Protein AF-A0A0N7L9X2-F1 (afdb_monomer)

pLDDT: mean 77.13, std 19.31, range [37.28, 98.25]

Structure (mmCIF, N/CA/C/O backbone):
data_AF-A0A0N7L9X2-F1
#
_entry.id   AF-A0A0N7L9X2-F1
#
loop_
_atom_site.group_PDB
_atom_site.id
_atom_site.type_symbol
_atom_site.label_atom_id
_atom_site.label_alt_id
_atom_site.label_comp_id
_atom_site.label_asym_id
_atom_site.label_entity_id
_atom_site.label_seq_id
_atom_site.pdbx_PDB_ins_code
_atom_site.Cartn_x
_atom_site.Cartn_y
_atom_site.Cartn_z
_atom_site.occupancy
_atom_site.B_iso_or_equiv
_atom_site.auth_seq_id
_atom_site.auth_comp_id
_atom_site.auth_asym_id
_atom_site.auth_atom_id
_atom_site.pdbx_PDB_model_num
ATOM 1 N N . MET A 1 1 ? -10.662 -45.979 -14.486 1.00 38.44 1 MET A N 1
ATOM 2 C CA . MET A 1 1 ? -9.401 -46.009 -15.257 1.00 38.44 1 MET A CA 1
ATOM 3 C C . MET A 1 1 ? -8.700 -44.694 -14.949 1.00 38.44 1 MET A C 1
ATOM 5 O O . MET A 1 1 ? -9.212 -43.663 -15.341 1.00 38.44 1 MET A O 1
ATOM 9 N N . GLY A 1 2 ? -7.811 -44.624 -13.964 1.00 38.84 2 GLY A N 1
ATOM 10 C CA . GLY A 1 2 ? -6.423 -45.074 -14.067 1.00 38.84 2 GLY A CA 1
ATOM 11 C C . GLY A 1 2 ? -5.533 -43.825 -14.127 1.00 38.84 2 GLY A C 1
ATOM 12 O O . GLY A 1 2 ? -5.052 -43.477 -15.194 1.00 38.84 2 GLY A O 1
ATOM 13 N N . LEU A 1 3 ? -5.420 -43.103 -13.007 1.00 37.28 3 LEU A N 1
ATOM 14 C CA . LEU A 1 3 ? -4.498 -41.975 -12.834 1.00 37.28 3 LEU A CA 1
ATOM 15 C C . LEU A 1 3 ? -3.436 -42.429 -11.835 1.00 37.28 3 LEU A C 1
ATOM 17 O O . LEU A 1 3 ? -3.653 -42.436 -10.625 1.00 37.28 3 LEU A O 1
ATOM 21 N N . GLU A 1 4 ? -2.328 -42.909 -12.386 1.00 42.16 4 GLU A N 1
ATOM 22 C CA . GLU A 1 4 ? -1.137 -43.305 -11.650 1.00 42.16 4 GLU A CA 1
ATOM 23 C C . GLU A 1 4 ? -0.469 -42.051 -11.075 1.00 42.16 4 GLU A C 1
ATOM 25 O O . GLU A 1 4 ? 0.083 -41.221 -11.794 1.00 42.16 4 GLU A O 1
ATOM 30 N N . ILE A 1 5 ? -0.552 -41.902 -9.754 1.00 41.03 5 ILE A N 1
ATOM 31 C CA . ILE A 1 5 ? 0.205 -40.915 -8.984 1.00 41.03 5 ILE A CA 1
ATOM 32 C C . ILE A 1 5 ? 1.588 -41.527 -8.759 1.00 41.03 5 ILE A C 1
ATOM 34 O O . ILE A 1 5 ? 1.827 -42.252 -7.793 1.00 41.03 5 ILE A O 1
ATOM 38 N N . ALA A 1 6 ? 2.484 -41.291 -9.713 1.00 49.31 6 ALA A N 1
ATOM 39 C CA . ALA A 1 6 ? 3.871 -41.709 -9.632 1.00 49.31 6 ALA A CA 1
ATOM 40 C C . ALA A 1 6 ? 4.704 -40.668 -8.867 1.00 49.31 6 ALA A C 1
ATOM 42 O O . ALA A 1 6 ? 4.888 -39.542 -9.318 1.00 49.31 6 ALA A O 1
ATOM 43 N N . GLY A 1 7 ? 5.241 -41.098 -7.725 1.00 41.41 7 GLY A N 1
ATOM 44 C CA . GLY A 1 7 ? 6.640 -40.861 -7.370 1.00 41.41 7 GLY A CA 1
ATOM 45 C C . GLY A 1 7 ? 7.058 -39.447 -6.969 1.00 41.41 7 GLY A C 1
ATOM 46 O O . GLY A 1 7 ? 7.638 -38.721 -7.763 1.00 41.41 7 GLY A O 1
ATOM 47 N N . MET A 1 8 ? 6.952 -39.139 -5.675 1.00 41.03 8 MET A N 1
ATOM 48 C CA . MET A 1 8 ? 7.883 -38.224 -4.998 1.00 41.03 8 MET A CA 1
ATOM 49 C C . MET A 1 8 ? 8.177 -38.759 -3.594 1.00 41.03 8 MET A C 1
ATOM 51 O O . MET A 1 8 ? 7.714 -38.259 -2.574 1.00 41.03 8 MET A O 1
ATOM 55 N N . GLY A 1 9 ? 8.925 -39.862 -3.575 1.00 45.34 9 GLY A N 1
ATOM 56 C CA . GLY A 1 9 ? 9.578 -40.394 -2.389 1.00 45.34 9 GLY A CA 1
ATOM 57 C C . GLY A 1 9 ? 11.036 -39.949 -2.362 1.00 45.34 9 GLY A C 1
ATOM 58 O O . GLY A 1 9 ? 11.891 -40.658 -2.870 1.00 45.34 9 GLY A O 1
ATOM 59 N N . CYS A 1 10 ? 11.308 -38.806 -1.736 1.00 41.59 10 CYS A N 1
ATOM 60 C CA . CYS A 1 10 ? 12.619 -38.484 -1.169 1.00 41.59 10 CYS A CA 1
ATOM 61 C C . CYS A 1 10 ? 12.382 -38.063 0.278 1.00 41.59 10 CYS A C 1
ATOM 63 O O . CYS A 1 10 ? 12.258 -36.889 0.615 1.00 41.59 10 CYS A O 1
ATOM 65 N N . VAL A 1 11 ? 12.226 -39.075 1.131 1.00 47.16 11 VAL A N 1
ATOM 66 C CA . VAL A 1 11 ? 12.245 -38.915 2.581 1.00 47.16 11 VAL A CA 1
ATOM 67 C C . VAL A 1 11 ? 13.712 -38.947 2.994 1.00 47.16 11 VAL A C 1
ATOM 69 O O . VAL A 1 11 ? 14.219 -39.982 3.425 1.00 47.16 11 VAL A O 1
ATOM 72 N N . ASP A 1 12 ? 14.404 -37.819 2.847 1.00 45.22 12 ASP A N 1
ATOM 73 C CA . ASP A 1 12 ? 15.733 -37.651 3.430 1.00 45.22 12 ASP A CA 1
ATOM 74 C C . ASP A 1 12 ? 15.589 -37.512 4.950 1.00 45.22 12 ASP A C 1
ATOM 76 O O . ASP A 1 12 ? 15.442 -36.432 5.527 1.00 45.22 12 ASP A O 1
ATOM 80 N N . LYS A 1 13 ? 15.608 -38.670 5.617 1.00 53.91 13 LYS A N 1
ATOM 81 C CA . LYS A 1 13 ? 15.825 -38.812 7.057 1.00 53.91 13 LYS A CA 1
ATOM 82 C C . LYS A 1 13 ? 17.269 -38.430 7.385 1.00 53.91 13 LYS A C 1
ATOM 84 O O . LYS A 1 13 ? 18.110 -39.284 7.633 1.00 53.91 13 LYS A O 1
ATOM 89 N N . ALA A 1 14 ? 17.536 -37.133 7.445 1.00 50.91 14 ALA A N 1
ATOM 90 C CA . ALA A 1 14 ? 18.682 -36.585 8.156 1.00 50.91 14 ALA A CA 1
ATOM 91 C C . ALA A 1 14 ? 18.177 -35.508 9.117 1.00 50.91 14 ALA A C 1
ATOM 93 O O . ALA A 1 14 ? 18.348 -34.308 8.915 1.00 50.91 14 ALA A O 1
ATOM 94 N N . SER A 1 15 ? 17.522 -35.959 10.189 1.00 50.66 15 SER A N 1
ATOM 95 C CA . SER A 1 15 ? 17.150 -35.156 11.352 1.00 50.66 15 SER A CA 1
ATOM 96 C C . SER A 1 15 ? 18.396 -34.760 12.154 1.00 50.66 15 SER A C 1
ATOM 98 O O . SER A 1 15 ? 18.543 -35.104 13.325 1.00 50.66 15 SER A O 1
ATOM 100 N N . GLY A 1 16 ? 19.309 -34.026 11.522 1.00 50.50 16 GLY A N 1
ATOM 101 C CA . GLY A 1 16 ? 20.238 -33.166 12.227 1.00 50.50 16 GLY A CA 1
ATOM 102 C C . GLY A 1 16 ? 19.436 -31.978 12.727 1.00 50.50 16 GLY A C 1
ATOM 103 O O . GLY A 1 16 ? 19.272 -30.997 12.004 1.00 50.50 16 GLY A O 1
ATOM 104 N N . ARG A 1 17 ? 18.906 -32.080 13.953 1.00 50.47 17 ARG A N 1
ATOM 105 C CA . ARG A 1 17 ? 18.460 -30.924 14.735 1.00 50.47 17 ARG A CA 1
ATOM 106 C C . ARG A 1 17 ? 19.658 -29.981 14.856 1.00 50.47 17 ARG A C 1
ATOM 108 O O . ARG A 1 17 ? 20.405 -30.049 15.826 1.00 50.47 17 ARG A O 1
ATOM 115 N N . ARG A 1 18 ? 19.864 -29.111 13.863 1.00 53.62 18 ARG A N 1
ATOM 116 C CA . ARG A 1 18 ? 20.612 -27.878 14.070 1.00 53.62 18 ARG A CA 1
ATOM 117 C C . ARG A 1 18 ? 19.794 -27.151 15.116 1.00 53.62 18 ARG A C 1
ATOM 119 O O . ARG A 1 18 ? 18.717 -26.646 14.813 1.00 53.62 18 ARG A O 1
ATOM 126 N N . SER A 1 19 ? 20.256 -27.209 16.362 1.00 54.03 19 SER A N 1
ATOM 127 C CA . SER A 1 19 ? 19.915 -26.218 17.365 1.00 54.03 19 SER A CA 1
ATOM 128 C C . SER A 1 19 ? 20.068 -24.887 16.652 1.00 54.03 19 SER A C 1
ATOM 130 O O . SER A 1 19 ? 21.189 -24.512 16.301 1.00 54.03 19 SER A O 1
ATOM 132 N N . VAL A 1 20 ? 18.943 -24.267 16.302 1.00 59.50 20 VAL A N 1
ATOM 133 C CA . VAL A 1 20 ? 18.925 -22.924 15.748 1.00 59.50 20 VAL A CA 1
ATOM 134 C C . VAL A 1 20 ? 19.512 -22.103 16.874 1.00 59.50 20 VAL A C 1
ATOM 136 O O . VAL A 1 20 ? 18.844 -21.846 17.872 1.00 59.50 20 VAL A O 1
ATOM 139 N N . SER A 1 21 ? 20.820 -21.866 16.794 1.00 59.09 21 SER A N 1
ATOM 140 C CA . SER A 1 21 ? 21.557 -21.021 17.712 1.00 59.09 21 SER A CA 1
ATOM 141 C C . SER A 1 21 ? 20.743 -19.750 17.775 1.00 59.09 21 SER A C 1
ATOM 143 O O . SER A 1 21 ? 20.605 -19.101 16.737 1.00 59.09 21 SER A O 1
ATOM 145 N N . HIS A 1 22 ? 20.107 -19.506 18.926 1.00 55.88 22 HIS A N 1
ATOM 146 C CA . HIS A 1 22 ? 19.274 -18.343 19.178 1.00 55.88 22 HIS A CA 1
ATOM 147 C C . HIS A 1 22 ? 20.033 -17.141 18.637 1.00 55.88 22 HIS A C 1
ATOM 149 O O . HIS A 1 22 ? 21.028 -16.725 19.231 1.00 55.88 22 HIS A O 1
ATOM 155 N N . ALA A 1 23 ? 19.634 -16.673 17.450 1.00 64.50 23 ALA A N 1
ATOM 156 C CA . ALA A 1 23 ? 20.248 -15.523 16.825 1.00 64.50 23 ALA A CA 1
ATOM 157 C C . ALA A 1 23 ? 20.164 -14.426 17.877 1.00 64.50 23 ALA A C 1
ATOM 159 O O . ALA A 1 23 ? 19.068 -14.171 18.384 1.00 64.50 23 ALA A O 1
ATOM 160 N N . SER A 1 24 ? 21.328 -13.915 18.288 1.00 77.25 24 SER A N 1
ATOM 161 C CA . SER A 1 24 ? 21.458 -12.918 19.345 1.00 77.25 24 SER A CA 1
ATOM 162 C C . SER A 1 24 ? 20.385 -11.865 19.126 1.00 77.25 24 SER A C 1
ATOM 164 O O . SER A 1 24 ? 20.461 -11.115 18.153 1.00 77.25 24 SER A O 1
ATOM 166 N N . GLN A 1 25 ? 19.357 -11.865 19.979 1.00 76.06 25 GLN A N 1
ATOM 167 C CA . GLN A 1 25 ? 18.275 -10.897 19.875 1.00 76.06 25 GLN A CA 1
ATOM 168 C C . GLN A 1 25 ? 18.930 -9.512 19.895 1.00 76.06 25 GLN A C 1
ATOM 170 O O . GLN A 1 25 ? 19.768 -9.262 20.771 1.00 76.06 25 GLN A O 1
ATOM 175 N N . PRO A 1 26 ? 18.650 -8.644 18.909 1.00 80.56 26 PRO A N 1
ATOM 176 C CA . PRO A 1 26 ? 19.224 -7.310 18.899 1.00 80.56 26 PRO A CA 1
ATOM 177 C C . PRO A 1 26 ? 18.854 -6.627 20.215 1.00 80.56 26 PRO A C 1
ATOM 179 O O . PRO A 1 26 ? 17.711 -6.711 20.670 1.00 80.56 26 PRO A O 1
ATOM 182 N N . SER A 1 27 ? 19.830 -5.991 20.864 1.00 89.94 27 SER A N 1
ATOM 183 C CA . SER A 1 27 ? 19.560 -5.299 22.121 1.00 89.94 27 SER A CA 1
ATOM 184 C C . SER A 1 27 ? 18.477 -4.240 21.888 1.00 89.94 27 SER A C 1
ATOM 186 O O . SER A 1 27 ? 18.485 -3.548 20.869 1.00 89.94 27 SER A O 1
ATOM 188 N N . LEU A 1 28 ? 17.542 -4.080 22.832 1.00 90.00 28 LEU A N 1
ATOM 189 C CA . LEU A 1 28 ? 16.465 -3.083 22.718 1.00 90.00 28 LEU A CA 1
ATOM 190 C C . LEU A 1 28 ? 17.008 -1.672 22.430 1.00 90.00 28 LEU A C 1
ATOM 192 O O . LEU A 1 28 ? 16.380 -0.890 21.717 1.00 90.00 28 LEU A O 1
ATOM 196 N N . HIS A 1 29 ? 18.200 -1.361 22.949 1.00 91.44 29 HIS A N 1
ATOM 197 C CA . HIS A 1 29 ? 18.905 -0.114 22.673 1.00 91.44 29 HIS A CA 1
ATOM 198 C C . HIS A 1 29 ? 19.313 0.017 21.196 1.00 91.44 29 HIS A C 1
ATOM 200 O O . HIS A 1 29 ? 19.109 1.073 20.599 1.00 91.44 29 HIS A O 1
ATOM 206 N N . ALA A 1 30 ? 19.843 -1.047 20.583 1.00 92.69 30 ALA A N 1
ATOM 207 C CA . ALA A 1 30 ? 20.184 -1.056 19.161 1.00 92.69 30 ALA A CA 1
ATOM 208 C C . ALA A 1 30 ? 18.935 -0.895 18.280 1.00 92.69 30 ALA A C 1
ATOM 210 O O . ALA A 1 30 ? 18.956 -0.112 17.332 1.00 92.69 30 ALA A O 1
ATOM 211 N N . THR A 1 31 ? 17.826 -1.557 18.630 1.00 92.31 31 THR A N 1
ATOM 212 C CA . THR A 1 31 ? 16.550 -1.412 17.910 1.00 92.31 31 THR A CA 1
ATOM 213 C C . THR A 1 31 ? 16.027 0.024 17.982 1.00 92.31 31 THR A C 1
ATOM 215 O O . THR A 1 31 ? 15.691 0.603 16.953 1.00 92.31 31 THR A O 1
ATOM 218 N N . ARG A 1 32 ? 16.039 0.654 19.166 1.00 94.44 32 ARG A N 1
ATOM 219 C CA . ARG A 1 32 ? 15.644 2.067 19.329 1.00 94.44 32 ARG A CA 1
ATOM 220 C C . ARG A 1 32 ? 16.540 3.027 18.547 1.00 94.44 32 ARG A C 1
ATOM 222 O O . ARG A 1 32 ? 16.033 3.932 17.889 1.00 94.44 32 ARG A O 1
ATOM 229 N N . ALA A 1 33 ? 17.856 2.818 18.578 1.00 95.62 33 ALA A N 1
ATOM 230 C CA . ALA A 1 33 ? 18.795 3.620 17.796 1.00 95.62 33 ALA A CA 1
ATOM 231 C C . ALA A 1 33 ? 18.523 3.491 16.287 1.00 95.62 33 ALA A C 1
ATOM 233 O O . ALA A 1 33 ? 18.487 4.498 15.579 1.00 95.62 33 ALA A O 1
ATOM 234 N N . LYS A 1 34 ? 18.244 2.268 15.811 1.00 94.94 34 LYS A N 1
ATOM 235 C CA . LYS A 1 34 ? 17.848 2.004 14.423 1.00 94.94 34 LYS A CA 1
ATOM 236 C C . LYS A 1 34 ? 16.545 2.722 14.054 1.00 94.94 34 LYS A C 1
ATOM 238 O O . LYS A 1 34 ? 16.497 3.367 13.011 1.00 94.94 34 LYS A O 1
ATOM 243 N N . LEU A 1 35 ? 15.514 2.659 14.899 1.00 95.38 35 LEU A N 1
ATOM 244 C CA . LEU A 1 35 ? 14.239 3.352 14.666 1.00 95.38 35 LEU A CA 1
ATOM 245 C C . LEU A 1 35 ? 14.427 4.869 14.542 1.00 95.38 35 LEU A C 1
ATOM 247 O O . LEU A 1 35 ? 13.937 5.476 13.591 1.00 95.38 35 LEU A O 1
ATOM 251 N N . ASN A 1 36 ? 15.190 5.471 15.457 1.00 96.06 36 ASN A N 1
ATOM 252 C CA . ASN A 1 36 ? 15.488 6.903 15.424 1.00 96.06 36 ASN A CA 1
ATOM 253 C C . ASN A 1 36 ? 16.257 7.295 14.157 1.00 96.06 36 ASN A C 1
ATOM 255 O O . ASN A 1 36 ? 15.963 8.323 13.546 1.00 96.06 36 ASN A O 1
ATOM 259 N N . TYR A 1 37 ? 17.206 6.457 13.731 1.00 96.94 37 TYR A N 1
ATOM 260 C CA . TYR A 1 37 ? 17.929 6.654 12.480 1.00 96.94 37 TYR A CA 1
ATOM 261 C C . TYR A 1 37 ? 16.994 6.604 11.263 1.00 96.94 37 TYR A C 1
ATOM 263 O O . TYR A 1 37 ? 17.020 7.524 10.445 1.00 96.94 37 TYR A O 1
ATOM 271 N N . ILE A 1 38 ? 16.132 5.584 11.161 1.00 95.69 38 ILE A N 1
ATOM 272 C CA . ILE A 1 38 ? 15.178 5.445 10.049 1.00 95.69 38 ILE A CA 1
ATOM 273 C C . ILE A 1 38 ? 14.215 6.634 10.013 1.00 95.69 38 ILE A C 1
ATOM 275 O O . ILE A 1 38 ? 13.996 7.196 8.942 1.00 95.69 38 ILE A O 1
ATOM 279 N N . ARG A 1 39 ? 13.700 7.081 11.166 1.00 95.06 39 ARG A N 1
ATOM 280 C CA . ARG A 1 39 ? 12.857 8.284 11.253 1.00 95.06 39 ARG A CA 1
ATOM 281 C C . ARG A 1 39 ? 13.576 9.518 10.734 1.00 95.06 39 ARG A C 1
ATOM 283 O O . ARG A 1 39 ? 13.070 10.177 9.828 1.00 95.06 39 ARG A O 1
ATOM 290 N N . ALA A 1 40 ? 14.777 9.788 11.243 1.00 95.94 40 ALA A N 1
ATOM 291 C CA . ALA A 1 40 ? 15.578 10.927 10.807 1.00 95.94 40 ALA A CA 1
ATOM 292 C C . ALA A 1 40 ? 15.878 10.872 9.299 1.00 95.94 40 ALA A C 1
ATOM 294 O O . ALA A 1 40 ? 15.829 11.898 8.618 1.00 95.94 40 ALA A O 1
ATOM 295 N N . LEU A 1 41 ? 16.152 9.681 8.763 1.00 95.62 41 LEU A N 1
ATOM 296 C CA . LEU A 1 41 ? 16.391 9.475 7.338 1.00 95.62 41 LEU A CA 1
ATOM 297 C C . LEU A 1 41 ? 15.119 9.701 6.507 1.00 95.62 41 LEU A C 1
ATOM 299 O O . LEU A 1 41 ? 15.184 10.350 5.463 1.00 95.62 41 LEU A O 1
ATOM 303 N N . SER A 1 42 ? 13.969 9.227 6.990 1.00 93.38 42 SER A N 1
ATOM 304 C CA . SER A 1 42 ? 12.669 9.362 6.326 1.00 93.38 42 SER A CA 1
ATOM 305 C C . SER A 1 42 ? 12.217 10.821 6.210 1.00 93.38 42 SER A C 1
ATOM 307 O O . SER A 1 42 ? 11.672 11.214 5.179 1.00 93.38 42 SER A O 1
ATOM 309 N N . SER A 1 43 ? 12.530 11.645 7.216 1.00 91.12 43 SER A N 1
ATOM 310 C CA . SER A 1 43 ? 12.259 13.086 7.202 1.00 91.12 43 SER A CA 1
ATOM 311 C C . SER A 1 43 ? 13.167 13.837 6.231 1.00 91.12 43 SER A C 1
ATOM 313 O O . SER A 1 43 ? 12.735 14.796 5.600 1.00 91.12 43 SER A O 1
ATOM 315 N N . LYS A 1 44 ? 14.425 13.401 6.083 1.00 95.44 44 LYS A N 1
ATOM 316 C CA . LYS A 1 44 ? 15.403 14.038 5.184 1.00 95.44 44 LYS A CA 1
ATOM 317 C C . LYS A 1 44 ? 15.229 13.630 3.720 1.00 95.44 44 LYS A C 1
ATOM 319 O O . LYS A 1 44 ? 15.567 14.403 2.831 1.00 95.44 44 LYS A O 1
ATOM 324 N N . ARG A 1 45 ? 14.746 12.413 3.452 1.00 93.88 45 ARG A N 1
ATOM 325 C CA . ARG A 1 45 ? 14.663 11.835 2.101 1.00 93.88 45 ARG A CA 1
ATOM 326 C C . ARG A 1 45 ? 13.226 11.467 1.747 1.00 93.88 45 ARG A C 1
ATOM 328 O O . ARG A 1 45 ? 12.857 10.295 1.775 1.00 93.88 45 ARG A O 1
ATOM 335 N N . ALA A 1 46 ? 12.442 12.467 1.341 1.00 91.25 46 ALA A N 1
ATOM 336 C CA . ALA A 1 46 ? 11.032 12.290 0.987 1.00 91.25 46 ALA A CA 1
ATOM 337 C C . ALA A 1 46 ? 10.802 11.175 -0.054 1.00 91.25 46 ALA A C 1
ATOM 339 O O . ALA A 1 46 ? 9.872 10.389 0.095 1.00 91.25 46 ALA A O 1
ATOM 340 N N . PHE A 1 47 ? 11.685 11.039 -1.051 1.00 89.88 47 PHE A N 1
ATOM 341 C CA . PHE A 1 47 ? 11.565 10.021 -2.102 1.00 89.88 47 PHE A CA 1
ATOM 342 C C . PHE A 1 47 ? 11.639 8.574 -1.577 1.00 89.88 47 PHE A C 1
ATOM 344 O O . PHE A 1 47 ? 10.935 7.701 -2.070 1.00 89.88 47 PHE A O 1
ATOM 351 N N . HIS A 1 48 ? 12.436 8.314 -0.535 1.00 91.56 48 HIS A N 1
ATOM 352 C CA . HIS A 1 48 ? 12.587 6.970 0.045 1.00 91.56 48 HIS A CA 1
ATOM 353 C C . HIS A 1 48 ? 11.665 6.717 1.240 1.00 91.56 48 HIS A C 1
ATOM 355 O O . HIS A 1 48 ? 11.698 5.635 1.828 1.00 91.56 48 HIS A O 1
ATOM 361 N N . ARG A 1 49 ? 10.841 7.700 1.618 1.00 94.56 49 ARG A N 1
ATOM 362 C CA . ARG A 1 49 ? 10.020 7.642 2.829 1.00 94.56 49 ARG A CA 1
ATOM 363 C C . ARG A 1 49 ? 9.070 6.442 2.839 1.00 94.56 49 ARG A C 1
ATOM 365 O O . ARG A 1 49 ? 8.925 5.822 3.884 1.00 94.56 49 ARG A O 1
ATOM 372 N N . ALA A 1 50 ? 8.500 6.067 1.690 1.00 92.62 50 ALA A N 1
ATOM 373 C CA . ALA A 1 50 ? 7.650 4.880 1.552 1.00 92.62 50 ALA A CA 1
ATOM 374 C C . ALA A 1 50 ? 8.377 3.597 1.984 1.00 92.62 50 ALA A C 1
ATOM 376 O O . ALA A 1 50 ? 7.925 2.874 2.869 1.00 92.62 50 ALA A O 1
ATOM 377 N N . ASN A 1 51 ? 9.545 3.355 1.385 1.00 93.06 51 ASN A N 1
ATOM 378 C CA . ASN A 1 51 ? 10.342 2.152 1.617 1.00 93.06 51 ASN A CA 1
ATOM 379 C C . ASN A 1 51 ? 10.845 2.088 3.058 1.00 93.06 51 ASN A C 1
ATOM 381 O O . ASN A 1 51 ? 10.780 1.035 3.689 1.00 93.06 51 ASN A O 1
ATOM 385 N N . LEU A 1 52 ? 11.271 3.235 3.595 1.00 95.56 52 LEU A N 1
ATOM 386 C CA . LEU A 1 52 ? 11.704 3.354 4.984 1.00 95.56 52 LEU A CA 1
ATOM 387 C C . LEU A 1 52 ? 10.560 3.089 5.964 1.00 95.56 52 LEU A C 1
ATOM 389 O O . LEU A 1 52 ? 10.780 2.421 6.969 1.00 95.56 52 LEU A O 1
ATOM 393 N N . LEU A 1 53 ? 9.339 3.551 5.676 1.00 95.44 53 LEU A N 1
ATOM 394 C CA . LEU A 1 53 ? 8.175 3.253 6.511 1.00 95.44 53 LEU A CA 1
ATOM 395 C C . LEU A 1 53 ? 7.820 1.767 6.510 1.00 95.44 53 LEU A C 1
ATOM 397 O O . LEU A 1 53 ? 7.484 1.229 7.562 1.00 95.44 53 LEU A O 1
ATOM 401 N N . VAL A 1 54 ? 7.932 1.089 5.367 1.00 95.31 54 VAL A N 1
ATOM 402 C CA . VAL A 1 54 ? 7.679 -0.357 5.305 1.00 95.31 54 VAL A CA 1
ATOM 403 C C . VAL A 1 54 ? 8.696 -1.147 6.137 1.00 95.31 54 VAL A C 1
ATOM 405 O O . VAL A 1 54 ? 8.348 -2.188 6.687 1.00 95.31 54 VAL A O 1
ATOM 408 N N . GLU A 1 55 ? 9.918 -0.640 6.312 1.00 95.19 55 GLU A N 1
ATOM 409 C CA . GLU A 1 55 ? 10.873 -1.213 7.268 1.00 95.19 55 GLU A CA 1
ATOM 410 C C . GLU A 1 55 ? 10.597 -0.768 8.718 1.00 95.19 55 GLU A C 1
ATOM 412 O O . GLU A 1 55 ? 10.727 -1.562 9.649 1.00 95.19 55 GLU A O 1
ATOM 417 N N . LEU A 1 56 ? 10.197 0.487 8.939 1.00 96.00 56 LEU A N 1
ATOM 418 C CA . LEU A 1 56 ? 9.957 1.059 10.268 1.00 96.00 56 LEU A CA 1
ATOM 419 C C . LEU A 1 56 ? 8.786 0.380 10.991 1.00 96.00 56 LEU A C 1
ATOM 421 O O . LEU A 1 56 ? 8.897 0.029 12.165 1.00 96.00 56 LEU A O 1
ATOM 425 N N . VAL A 1 57 ? 7.668 0.187 10.291 1.00 96.50 57 VAL A N 1
ATOM 426 C CA . VAL A 1 57 ? 6.392 -0.247 10.876 1.00 96.50 57 VAL A CA 1
ATOM 427 C C . VAL A 1 57 ? 6.489 -1.614 11.568 1.00 96.50 57 VAL A C 1
ATOM 429 O O . VAL A 1 57 ? 6.106 -1.694 12.736 1.00 96.50 57 VAL A O 1
ATOM 432 N N . PRO A 1 58 ? 7.056 -2.675 10.956 1.00 95.19 58 PRO A N 1
ATOM 433 C CA . PRO A 1 58 ? 7.249 -3.954 11.642 1.00 95.19 58 PRO A CA 1
ATOM 434 C C . PRO A 1 58 ? 8.087 -3.845 12.920 1.00 95.19 58 PRO A C 1
ATOM 436 O O . PRO A 1 58 ? 7.802 -4.535 13.896 1.00 95.19 58 PRO A O 1
ATOM 439 N N . ASN A 1 59 ? 9.094 -2.963 12.942 1.00 94.88 59 ASN A N 1
ATOM 440 C CA . ASN A 1 59 ? 9.929 -2.757 14.127 1.00 94.88 59 ASN A CA 1
ATOM 441 C C . ASN A 1 59 ? 9.151 -2.060 15.258 1.00 94.88 59 ASN A C 1
ATOM 443 O O . ASN A 1 59 ? 9.307 -2.433 16.419 1.00 94.88 59 ASN A O 1
ATOM 447 N N . LEU A 1 60 ? 8.273 -1.105 14.931 1.00 95.12 60 LEU A N 1
ATOM 448 C CA . LEU A 1 60 ? 7.376 -0.482 15.913 1.00 95.12 60 LEU A CA 1
ATOM 449 C C . LEU A 1 60 ? 6.353 -1.482 16.464 1.00 95.12 60 LEU A C 1
ATOM 451 O O . LEU A 1 60 ? 6.143 -1.536 17.675 1.00 95.12 60 LEU A O 1
ATOM 455 N N . ILE A 1 61 ? 5.778 -2.328 15.603 1.00 94.62 61 ILE A N 1
ATOM 456 C CA . ILE A 1 61 ? 4.860 -3.404 16.014 1.00 94.62 61 ILE A CA 1
ATOM 457 C C . ILE A 1 61 ? 5.568 -4.387 16.953 1.00 94.62 61 ILE A C 1
ATOM 459 O O . ILE A 1 61 ? 5.027 -4.727 18.003 1.00 94.62 61 ILE A O 1
ATOM 463 N N . ALA A 1 62 ? 6.795 -4.803 16.624 1.00 91.62 62 ALA A N 1
ATOM 464 C CA . ALA A 1 62 ? 7.589 -5.705 17.460 1.00 91.62 62 ALA A CA 1
ATOM 465 C C . ALA A 1 62 ? 7.912 -5.113 18.845 1.00 91.62 62 ALA A C 1
ATOM 467 O O . ALA A 1 62 ? 8.086 -5.856 19.809 1.00 91.62 62 ALA A O 1
ATOM 468 N N . MET A 1 63 ? 7.959 -3.783 18.961 1.00 92.00 63 MET A N 1
ATOM 469 C CA . MET A 1 63 ? 8.127 -3.070 20.230 1.00 92.00 63 MET A CA 1
ATOM 470 C C . MET A 1 63 ? 6.810 -2.793 20.975 1.00 92.00 63 MET A C 1
ATOM 472 O O . MET A 1 63 ? 6.835 -2.155 22.027 1.00 92.00 63 MET A O 1
ATOM 476 N N . GLY A 1 64 ? 5.664 -3.238 20.452 1.00 91.94 64 GLY A N 1
ATOM 477 C CA . GLY A 1 64 ? 4.344 -2.954 21.022 1.00 91.94 64 GLY A CA 1
ATOM 478 C C . GLY A 1 64 ? 3.861 -1.517 20.793 1.00 91.94 64 GLY A C 1
ATOM 479 O O . GLY A 1 64 ? 2.875 -1.093 21.390 1.00 91.94 64 GLY A O 1
ATOM 480 N N . GLN A 1 65 ? 4.526 -0.754 19.922 1.00 95.88 65 GLN A N 1
ATOM 481 C CA . GLN A 1 65 ? 4.202 0.640 19.610 1.00 95.88 65 GLN A CA 1
ATOM 482 C C . GLN A 1 65 ? 3.244 0.743 18.409 1.00 95.88 65 GLN A C 1
ATOM 484 O O . GLN A 1 65 ? 3.456 1.530 17.487 1.00 95.88 65 GLN A O 1
ATOM 489 N N . SER A 1 66 ? 2.171 -0.055 18.398 1.00 96.56 66 SER A N 1
ATOM 490 C CA . SER A 1 66 ? 1.226 -0.125 17.268 1.00 96.56 66 SER A CA 1
ATOM 491 C C . SER A 1 66 ? 0.502 1.201 16.993 1.00 96.56 66 SER A C 1
ATOM 493 O O . SER A 1 66 ? 0.240 1.523 15.837 1.00 96.56 66 SER A O 1
ATOM 495 N N . ARG A 1 67 ? 0.208 1.999 18.032 1.00 96.81 67 ARG A N 1
ATOM 496 C CA . ARG A 1 67 ? -0.435 3.318 17.874 1.00 96.81 67 ARG A CA 1
ATOM 497 C C . ARG A 1 67 ? 0.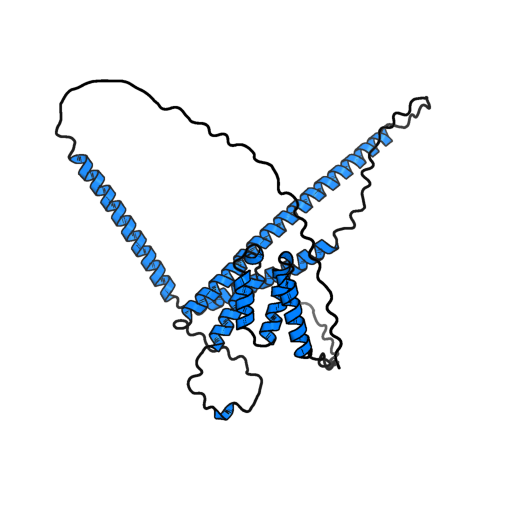477 4.309 17.151 1.00 96.81 67 ARG A C 1
ATOM 499 O O . ARG A 1 67 ? 0.058 4.923 16.178 1.00 96.81 67 ARG A O 1
ATOM 506 N N . GLU A 1 68 ? 1.738 4.381 17.568 1.00 97.06 68 GLU A N 1
ATOM 507 C CA . GLU A 1 68 ? 2.754 5.234 16.941 1.00 97.06 68 GLU A CA 1
ATOM 508 C C . GLU A 1 68 ? 3.018 4.808 15.487 1.00 97.06 68 GLU A C 1
ATOM 510 O O . GLU A 1 68 ? 3.135 5.647 14.599 1.00 97.06 68 GLU A O 1
ATOM 515 N N . ALA A 1 69 ? 3.030 3.498 15.211 1.00 97.38 69 ALA A N 1
ATOM 516 C CA . ALA A 1 69 ? 3.133 2.984 13.845 1.00 97.38 69 ALA A CA 1
ATOM 517 C C . ALA A 1 69 ? 1.965 3.443 12.955 1.00 97.38 69 ALA A C 1
ATOM 519 O O . ALA A 1 69 ? 2.179 3.815 11.799 1.00 97.38 69 ALA A O 1
ATOM 520 N N . LEU A 1 70 ? 0.736 3.430 13.486 1.00 97.69 70 LEU A N 1
ATOM 521 C CA . LEU A 1 70 ? -0.444 3.880 12.751 1.00 97.69 70 LEU A CA 1
ATOM 522 C C . LEU A 1 70 ? -0.391 5.389 12.478 1.00 97.69 70 LEU A C 1
ATOM 524 O O . LEU A 1 70 ? -0.700 5.808 11.364 1.00 97.69 70 LEU A O 1
ATOM 528 N N . GLU A 1 71 ? 0.039 6.191 13.454 1.00 97.00 71 GLU A N 1
ATOM 529 C CA . GLU A 1 71 ? 0.206 7.643 13.304 1.00 97.00 71 GLU A CA 1
ATOM 530 C C . GLU A 1 71 ? 1.199 7.974 12.180 1.00 97.00 71 GLU A C 1
ATOM 532 O O . GLU A 1 71 ? 0.852 8.710 11.252 1.00 97.00 71 GLU A O 1
ATOM 537 N N . GLU A 1 72 ? 2.378 7.346 12.187 1.00 95.88 72 GLU A N 1
ATOM 538 C CA . GLU A 1 72 ? 3.410 7.515 11.153 1.00 95.88 72 GLU A CA 1
ATOM 539 C C . GLU A 1 72 ? 2.888 7.174 9.747 1.00 95.88 72 GLU A C 1
ATOM 541 O O . GLU A 1 72 ? 3.122 7.921 8.792 1.00 95.88 72 GLU A O 1
ATOM 546 N N . ILE A 1 73 ? 2.128 6.079 9.605 1.00 96.88 73 ILE A N 1
ATOM 547 C CA . ILE A 1 73 ? 1.512 5.715 8.322 1.00 96.88 73 ILE A CA 1
ATOM 548 C C . ILE A 1 73 ? 0.441 6.733 7.922 1.00 96.88 73 ILE A C 1
ATOM 550 O O . ILE A 1 73 ? 0.405 7.159 6.767 1.00 96.88 73 ILE A O 1
ATOM 554 N N . SER A 1 74 ? -0.429 7.133 8.851 1.00 96.25 74 SER A N 1
ATOM 555 C CA . SER A 1 74 ? -1.583 7.999 8.576 1.00 96.25 74 SER A CA 1
ATOM 556 C C . SER A 1 74 ? -1.179 9.376 8.037 1.00 96.25 74 SER A C 1
ATOM 558 O O . SER A 1 74 ? -1.824 9.903 7.126 1.00 96.25 74 SER A O 1
ATOM 560 N N . ILE A 1 75 ? -0.056 9.911 8.531 1.00 94.12 75 ILE A N 1
ATOM 561 C CA . ILE A 1 75 ? 0.528 11.175 8.074 1.00 94.12 75 ILE A CA 1
ATOM 562 C C . ILE A 1 75 ? 0.968 11.066 6.611 1.00 94.12 75 ILE A C 1
ATOM 564 O O . ILE A 1 75 ? 0.833 12.017 5.843 1.00 94.12 75 ILE A O 1
ATOM 568 N N . VAL A 1 76 ? 1.501 9.912 6.209 1.00 93.94 76 VAL A N 1
ATOM 569 C CA . VAL A 1 76 ? 2.139 9.750 4.899 1.00 93.94 76 VAL A CA 1
ATOM 570 C C . VAL A 1 76 ? 1.166 9.266 3.835 1.00 93.94 76 VAL A C 1
ATOM 572 O O . VAL A 1 76 ? 1.185 9.781 2.718 1.00 93.94 76 VAL A O 1
ATOM 575 N N . ILE A 1 77 ? 0.272 8.340 4.175 1.00 95.12 77 ILE A N 1
ATOM 576 C CA . ILE A 1 77 ? -0.590 7.628 3.220 1.00 95.12 77 ILE A CA 1
ATOM 577 C C . ILE A 1 77 ? -1.569 8.534 2.458 1.00 95.12 77 ILE A C 1
ATOM 579 O O . ILE A 1 77 ? -2.037 8.185 1.374 1.00 95.12 77 ILE A O 1
ATOM 583 N N . THR A 1 78 ? -1.879 9.711 3.006 1.00 92.88 78 THR A N 1
ATOM 584 C CA . THR A 1 78 ? -2.764 10.704 2.380 1.00 92.88 78 THR A CA 1
ATOM 585 C C . THR A 1 78 ? -2.052 11.572 1.339 1.00 92.88 78 THR A C 1
ATOM 587 O O . THR A 1 78 ? -2.708 12.161 0.478 1.00 92.88 78 THR A O 1
ATOM 590 N N . SER A 1 79 ? -0.718 11.621 1.368 1.00 91.19 79 SER A N 1
ATOM 591 C CA . SER A 1 79 ? 0.095 12.440 0.468 1.00 91.19 79 SER A CA 1
ATOM 592 C C . SER A 1 79 ? 0.537 11.674 -0.788 1.00 91.19 79 SER A C 1
ATOM 594 O O . SER A 1 79 ? 0.728 10.456 -0.778 1.00 91.19 79 SER A O 1
ATOM 596 N N . TRP A 1 80 ? 0.677 12.380 -1.913 1.00 84.50 80 TRP A N 1
ATOM 597 C CA . TRP A 1 80 ? 1.248 11.817 -3.142 1.00 84.50 80 TRP A CA 1
ATOM 598 C C . TRP A 1 80 ? 2.785 11.804 -3.034 1.00 84.50 80 TRP A C 1
ATOM 600 O O . TRP A 1 80 ? 3.335 12.793 -2.544 1.00 84.50 80 TRP A O 1
ATOM 610 N N . PRO A 1 81 ? 3.499 10.742 -3.464 1.00 88.50 81 PRO A N 1
ATOM 611 C CA . PRO A 1 81 ? 3.045 9.545 -4.198 1.00 88.50 81 PRO A CA 1
ATOM 612 C C . PRO A 1 81 ? 2.588 8.362 -3.319 1.00 88.50 81 PRO A C 1
ATOM 614 O O . PRO A 1 81 ? 2.125 7.344 -3.835 1.00 88.50 81 PRO A O 1
ATOM 617 N N . PHE A 1 82 ? 2.671 8.489 -1.996 1.00 90.31 82 PHE A N 1
ATOM 618 C CA . PHE A 1 82 ? 2.493 7.389 -1.037 1.00 90.31 82 PHE A CA 1
ATOM 619 C C . PHE A 1 82 ? 1.093 6.774 -1.013 1.00 90.31 82 PHE A C 1
ATOM 621 O O . PHE A 1 82 ? 0.932 5.617 -0.635 1.00 90.31 82 PHE A O 1
ATOM 628 N N . ARG A 1 83 ? 0.074 7.504 -1.478 1.00 93.69 83 ARG A N 1
ATOM 629 C CA . ARG A 1 83 ? -1.281 6.962 -1.664 1.00 93.69 83 ARG A CA 1
ATOM 630 C C . ARG A 1 83 ? -1.313 5.714 -2.561 1.00 93.69 83 ARG A C 1
ATOM 632 O O . ARG A 1 83 ? -2.255 4.931 -2.454 1.00 93.69 83 ARG A O 1
ATOM 639 N N . SER A 1 84 ? -0.319 5.543 -3.435 1.00 93.94 84 SER A N 1
ATOM 640 C CA . SER A 1 84 ? -0.204 4.413 -4.365 1.00 93.94 84 SER A CA 1
ATOM 641 C C . SER A 1 84 ? 0.587 3.214 -3.827 1.00 93.94 84 SER A C 1
ATOM 643 O O . SER A 1 84 ? 0.772 2.253 -4.565 1.00 93.94 84 SER A O 1
ATOM 645 N N . GLU A 1 85 ? 1.004 3.236 -2.557 1.00 96.00 85 GLU A N 1
ATOM 646 C CA . GLU A 1 85 ? 1.792 2.165 -1.935 1.00 96.00 85 GLU A CA 1
ATOM 647 C C . GLU A 1 85 ? 0.893 1.130 -1.231 1.00 96.00 85 GLU A C 1
ATOM 649 O O . GLU A 1 85 ? 0.367 1.408 -0.144 1.00 96.00 85 GLU A O 1
ATOM 654 N N . PRO A 1 86 ? 0.700 -0.080 -1.793 1.00 97.12 86 PRO A N 1
ATOM 655 C CA . PRO A 1 86 ? -0.257 -1.055 -1.267 1.00 97.12 86 PRO A CA 1
ATOM 656 C C . PRO A 1 86 ? 0.135 -1.571 0.121 1.00 97.12 86 PRO A C 1
ATOM 658 O O . PRO A 1 86 ? -0.723 -1.727 0.989 1.00 97.12 86 PRO A O 1
ATOM 661 N N . MET A 1 87 ? 1.432 -1.756 0.378 1.00 97.12 87 MET A N 1
ATOM 662 C CA . MET A 1 87 ? 1.936 -2.207 1.679 1.00 97.12 87 MET A CA 1
ATOM 663 C C . MET A 1 87 ? 1.569 -1.269 2.834 1.00 97.12 87 MET A C 1
ATOM 665 O O . MET A 1 87 ? 1.227 -1.741 3.918 1.00 97.12 87 MET A O 1
ATOM 669 N N . LEU A 1 88 ? 1.606 0.051 2.621 1.00 96.94 88 LEU A N 1
ATOM 670 C CA . LEU A 1 88 ? 1.241 1.016 3.664 1.00 96.94 88 LEU A CA 1
ATOM 671 C C . LEU A 1 88 ? -0.254 0.947 3.987 1.00 96.94 88 LEU A C 1
ATOM 673 O O . LEU A 1 88 ? -0.632 0.980 5.157 1.00 96.94 88 LEU A O 1
ATOM 677 N N . HIS A 1 89 ? -1.100 0.785 2.966 1.00 97.94 89 HIS A N 1
ATOM 678 C CA . HIS A 1 89 ? -2.539 0.571 3.149 1.00 97.94 89 HIS A CA 1
ATOM 679 C C . HIS A 1 89 ? -2.836 -0.734 3.881 1.00 97.94 89 HIS A C 1
ATOM 681 O O . HIS A 1 89 ? -3.673 -0.748 4.782 1.00 97.94 89 HIS A O 1
ATOM 687 N N . LEU A 1 90 ? -2.125 -1.816 3.549 1.00 98.06 90 LEU A N 1
ATOM 688 C CA . LEU A 1 90 ? -2.254 -3.077 4.271 1.00 98.06 90 LEU A CA 1
ATOM 689 C C . LEU A 1 90 ? -1.911 -2.897 5.756 1.00 98.06 90 LEU A C 1
ATOM 691 O O . LEU A 1 90 ? -2.718 -3.269 6.606 1.00 98.06 90 LEU A O 1
ATOM 695 N N . TYR A 1 91 ? -0.758 -2.302 6.079 1.00 97.75 91 TYR A N 1
ATOM 696 C CA . TYR A 1 91 ? -0.371 -2.089 7.475 1.00 97.75 91 TYR A CA 1
ATOM 697 C C . TYR A 1 91 ? -1.339 -1.183 8.229 1.00 97.75 91 TYR A C 1
ATOM 699 O O . TYR A 1 91 ? -1.673 -1.503 9.365 1.00 97.75 91 TYR A O 1
ATOM 707 N N . ALA A 1 92 ? -1.832 -0.104 7.612 1.00 97.94 92 ALA A N 1
ATOM 708 C CA . ALA A 1 92 ? -2.840 0.754 8.230 1.00 97.94 92 ALA A CA 1
ATOM 709 C C . ALA A 1 92 ? -4.093 -0.049 8.612 1.00 97.94 92 ALA A C 1
ATOM 711 O O . ALA A 1 92 ? -4.517 -0.012 9.766 1.00 97.94 92 ALA A O 1
ATOM 712 N N . GLY A 1 93 ? -4.640 -0.834 7.675 1.00 97.38 93 GLY A N 1
ATOM 713 C CA . GLY A 1 93 ? -5.813 -1.673 7.926 1.00 97.38 93 GLY A CA 1
ATOM 714 C C . GLY A 1 93 ? -5.585 -2.700 9.039 1.00 97.38 93 GLY A C 1
ATOM 715 O O . GLY A 1 93 ? -6.421 -2.836 9.929 1.00 97.38 93 GLY A O 1
ATOM 716 N N . LEU A 1 94 ? -4.432 -3.378 9.039 1.00 96.50 94 LEU A N 1
ATOM 717 C CA . LEU A 1 94 ? -4.079 -4.356 10.075 1.00 96.50 94 LEU A CA 1
ATOM 718 C C . LEU A 1 94 ? -3.896 -3.718 11.456 1.00 96.50 94 LEU A C 1
ATOM 720 O O . LEU A 1 94 ? -4.378 -4.264 12.444 1.00 96.50 94 LEU A O 1
ATOM 724 N N . LEU A 1 95 ? -3.229 -2.565 11.530 1.00 96.31 95 LEU A N 1
ATOM 725 C CA . LEU A 1 95 ? -3.016 -1.836 12.780 1.00 96.31 95 LEU A CA 1
ATOM 726 C C . LEU A 1 95 ? -4.329 -1.326 13.371 1.00 96.31 95 LEU A C 1
ATOM 728 O O . LEU A 1 95 ? -4.510 -1.401 14.581 1.00 96.31 95 LEU A O 1
ATOM 732 N N . ILE A 1 96 ? -5.256 -0.857 12.532 1.00 96.31 96 ILE A N 1
ATOM 733 C CA . ILE A 1 96 ? -6.597 -0.455 12.971 1.00 96.31 96 ILE A CA 1
ATOM 734 C C . ILE A 1 96 ? -7.325 -1.643 13.609 1.00 96.31 96 ILE A C 1
ATOM 736 O O . ILE A 1 96 ? -7.830 -1.513 14.722 1.00 96.31 96 ILE A O 1
ATOM 740 N N . LEU A 1 97 ? -7.327 -2.812 12.953 1.00 94.19 97 LEU A N 1
ATOM 741 C CA . LEU A 1 97 ? -7.920 -4.033 13.516 1.00 94.19 97 LEU A CA 1
ATOM 742 C C . LEU A 1 97 ? -7.241 -4.452 14.826 1.00 94.19 97 LEU A C 1
ATOM 744 O O . LEU A 1 97 ? -7.923 -4.789 15.791 1.00 94.19 97 LEU A O 1
ATOM 748 N N . GLN A 1 98 ? -5.907 -4.410 14.874 1.00 93.56 98 GLN A N 1
ATOM 749 C CA . GLN A 1 98 ? -5.137 -4.775 16.060 1.00 93.56 98 GLN A CA 1
ATOM 750 C C . GLN A 1 98 ? -5.441 -3.848 17.242 1.00 93.56 98 GLN A C 1
ATOM 752 O O . GLN A 1 98 ? -5.665 -4.330 18.347 1.00 93.56 98 GLN A O 1
ATOM 757 N N . LEU A 1 99 ? -5.446 -2.530 17.031 1.00 93.00 99 LEU A N 1
ATOM 758 C CA . LEU A 1 99 ? -5.731 -1.557 18.086 1.00 93.00 99 LEU A CA 1
ATOM 759 C C . LEU A 1 99 ? -7.177 -1.673 18.572 1.00 93.00 99 LEU A C 1
ATOM 761 O O . LEU A 1 99 ? -7.400 -1.658 19.778 1.00 93.00 99 LEU A O 1
ATOM 765 N N . GLY A 1 100 ? -8.128 -1.897 17.661 1.00 91.81 100 GLY A N 1
ATOM 766 C CA . GLY A 1 100 ? -9.520 -2.175 18.017 1.00 91.81 100 GLY A CA 1
ATOM 767 C C . GLY A 1 100 ? -9.675 -3.392 18.917 1.00 91.81 100 GLY A C 1
ATOM 768 O O . GLY A 1 100 ? -10.403 -3.340 19.899 1.00 91.81 100 GLY A O 1
ATOM 769 N N . ALA A 1 101 ? -8.936 -4.464 18.627 1.00 88.94 101 ALA A N 1
ATOM 770 C CA . ALA A 1 101 ? -8.936 -5.673 19.444 1.00 88.94 101 ALA A CA 1
ATOM 771 C C . ALA A 1 101 ? -8.315 -5.466 20.842 1.00 88.94 101 ALA A C 1
ATOM 773 O O . ALA A 1 101 ? -8.686 -6.171 21.778 1.00 88.94 101 ALA A O 1
ATOM 774 N N . LEU A 1 102 ? -7.381 -4.518 20.994 1.00 85.56 102 LEU A N 1
ATOM 775 C CA . LEU A 1 102 ? -6.720 -4.208 22.269 1.00 85.56 102 LEU A CA 1
ATOM 776 C C . LEU A 1 102 ? -7.520 -3.246 23.157 1.00 85.56 102 LEU A C 1
ATOM 778 O O . LEU A 1 102 ? -7.329 -3.248 24.369 1.00 85.56 102 LEU A O 1
ATOM 782 N N . GLU A 1 103 ? -8.382 -2.411 22.576 1.00 82.56 103 GLU A N 1
ATOM 783 C CA . GLU A 1 103 ? -9.188 -1.427 23.312 1.00 82.56 103 GLU A CA 1
ATOM 784 C C . GLU A 1 103 ? -10.434 -2.027 23.977 1.00 82.56 103 GLU A C 1
ATOM 786 O O . GLU A 1 103 ? -11.131 -1.314 24.701 1.00 82.56 103 GLU A O 1
ATOM 791 N N . LEU A 1 104 ? -10.716 -3.323 23.784 1.00 73.44 104 LEU A N 1
ATOM 792 C CA . LEU A 1 104 ? -11.811 -3.974 24.494 1.00 73.44 104 LEU A CA 1
ATOM 793 C C . LEU A 1 104 ? -11.583 -3.876 26.009 1.00 73.44 104 LEU A C 1
ATOM 795 O O . LEU A 1 104 ? -10.583 -4.407 26.504 1.00 73.44 104 LEU A O 1
ATOM 799 N N . PRO A 1 105 ? -12.519 -3.268 26.765 1.00 67.06 105 PRO A N 1
ATOM 800 C CA . PRO A 1 105 ? -12.508 -3.368 28.210 1.00 67.06 105 PRO A CA 1
ATOM 801 C C . PRO A 1 105 ? -12.592 -4.852 28.559 1.00 67.06 105 PRO A C 1
ATOM 803 O O . PRO A 1 105 ? -13.598 -5.508 28.286 1.00 67.06 105 PRO A O 1
ATOM 806 N N . THR A 1 106 ? -11.518 -5.409 29.113 1.00 63.22 106 THR A N 1
ATOM 807 C CA . THR A 1 106 ? -11.576 -6.681 29.830 1.00 63.22 106 THR A CA 1
ATOM 808 C C . THR A 1 106 ? -12.462 -6.453 31.043 1.00 63.22 106 THR A C 1
ATOM 810 O O . THR A 1 106 ? -11.968 -6.055 32.097 1.00 63.22 106 THR A O 1
ATOM 813 N N . GLU A 1 107 ? -13.771 -6.608 30.856 1.00 61.53 107 GLU A N 1
ATOM 814 C CA . GLU A 1 107 ? -14.759 -6.647 31.928 1.00 61.53 107 GLU A CA 1
ATOM 815 C C . GLU A 1 107 ? -14.262 -7.661 32.975 1.00 61.53 107 GLU A C 1
ATOM 817 O O . GLU A 1 107 ? -14.153 -8.857 32.708 1.00 61.53 107 GLU A O 1
ATOM 822 N N . ASP A 1 108 ? -13.844 -7.132 34.124 1.00 60.34 108 ASP A N 1
ATOM 823 C CA . ASP A 1 108 ? -13.661 -7.798 35.413 1.00 60.34 108 ASP A CA 1
ATOM 824 C C . ASP A 1 108 ? -12.946 -9.160 35.442 1.00 60.34 108 ASP A C 1
ATOM 826 O O . ASP A 1 108 ? -13.325 -10.049 36.207 1.00 60.34 108 ASP A O 1
ATOM 830 N N . VAL A 1 109 ? -11.851 -9.337 34.694 1.00 61.47 109 VAL A N 1
ATOM 831 C CA . VAL A 1 109 ? -10.937 -10.453 34.994 1.00 61.47 109 VAL A CA 1
ATOM 832 C C . VAL A 1 109 ? -10.249 -10.152 36.338 1.00 61.47 109 VAL A C 1
ATOM 834 O O . VAL A 1 109 ? -9.569 -9.124 36.449 1.00 61.47 109 VAL A O 1
ATOM 837 N N . PRO A 1 110 ? -10.412 -10.996 37.381 1.00 68.81 110 PRO A N 1
ATOM 838 C CA . PRO A 1 110 ? -9.821 -10.759 38.693 1.00 68.81 110 PRO A CA 1
ATOM 839 C C . PRO A 1 110 ? -8.306 -10.565 38.575 1.00 68.81 110 PRO A C 1
ATOM 841 O O . PRO A 1 110 ? -7.597 -11.415 38.040 1.00 68.81 110 PRO A O 1
ATOM 844 N N . LYS A 1 111 ? -7.801 -9.441 39.098 1.00 65.06 111 LYS A N 1
ATOM 845 C CA . LYS A 1 111 ? -6.390 -9.008 39.023 1.00 65.06 111 LYS A CA 1
ATOM 846 C C . LYS A 1 111 ? -5.357 -10.011 39.563 1.00 65.06 111 LYS A C 1
ATOM 848 O O . LYS A 1 111 ? -4.162 -9.771 39.405 1.00 65.06 111 LYS A O 1
ATOM 853 N N . GLU A 1 112 ? -5.773 -11.095 40.210 1.00 69.00 112 GLU A N 1
ATOM 854 C CA . GLU A 1 112 ? -4.870 -11.977 40.952 1.00 69.00 112 GLU A CA 1
ATOM 855 C C . GLU A 1 112 ? -4.045 -12.938 40.076 1.00 69.00 112 GLU A C 1
ATOM 857 O O . GLU A 1 112 ? -2.989 -13.390 40.513 1.00 69.00 112 GLU A O 1
ATOM 862 N N . GLU A 1 113 ? -4.420 -13.180 38.814 1.00 60.06 113 GLU A N 1
ATOM 863 C CA . GLU A 1 113 ? -3.675 -14.107 37.935 1.00 60.06 113 GLU A CA 1
ATOM 864 C C . GLU A 1 113 ? -2.636 -13.433 37.012 1.00 60.06 113 GLU A C 1
ATOM 866 O O . GLU A 1 113 ? -1.891 -14.112 36.306 1.00 60.06 113 GLU A O 1
ATOM 871 N N . ALA A 1 114 ? -2.495 -12.103 37.054 1.00 58.56 114 ALA A N 1
ATOM 872 C CA . ALA A 1 114 ? -1.620 -11.351 36.144 1.00 58.56 114 ALA A CA 1
ATOM 873 C C . ALA A 1 114 ? -0.098 -11.528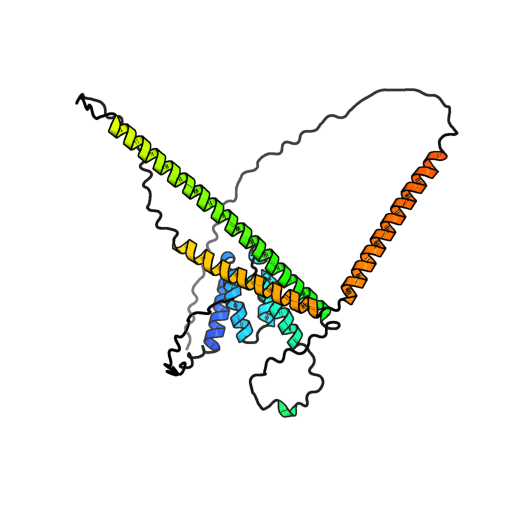 36.386 1.00 58.56 114 ALA A C 1
ATOM 875 O O . ALA A 1 114 ? 0.708 -10.955 35.652 1.00 58.56 114 ALA A O 1
ATOM 876 N N . SER A 1 115 ? 0.325 -12.294 37.402 1.00 58.84 115 SER A N 1
ATOM 877 C CA . SER A 1 115 ? 1.749 -12.442 37.761 1.00 58.84 115 SER A CA 1
ATOM 878 C C . SER A 1 115 ? 2.486 -13.582 37.042 1.00 58.84 115 SER A C 1
ATOM 880 O O . SER A 1 115 ? 3.717 -13.585 37.019 1.00 58.84 115 SER A O 1
ATOM 882 N N . ASN A 1 116 ? 1.781 -14.507 36.380 1.00 59.22 116 ASN A N 1
ATOM 883 C CA . ASN A 1 116 ? 2.416 -15.557 35.579 1.00 59.22 116 ASN A CA 1
ATOM 884 C C . ASN A 1 116 ? 2.605 -15.086 34.131 1.00 59.22 116 ASN A C 1
ATOM 886 O O . ASN A 1 116 ? 1.803 -15.380 33.247 1.00 59.22 116 ASN A O 1
ATOM 890 N N . MET A 1 117 ? 3.692 -14.341 33.899 1.00 44.28 117 MET A N 1
ATOM 891 C CA . MET A 1 117 ? 4.097 -13.794 32.598 1.00 44.28 117 MET A CA 1
ATOM 892 C C . MET A 1 117 ? 4.484 -14.886 31.589 1.00 44.28 117 MET A C 1
ATOM 894 O O . MET A 1 117 ? 5.649 -15.073 31.237 1.00 44.28 117 MET A O 1
ATOM 898 N N . ARG A 1 118 ? 3.490 -15.601 31.068 1.00 58.94 118 ARG A N 1
ATOM 899 C CA . ARG A 1 118 ? 3.578 -16.167 29.726 1.00 58.94 118 ARG A CA 1
ATOM 900 C C . ARG A 1 118 ? 3.272 -15.032 28.754 1.00 58.94 118 ARG A C 1
ATOM 902 O O . ARG A 1 118 ? 2.364 -14.246 29.014 1.00 58.94 118 ARG A O 1
ATOM 909 N N . ALA A 1 119 ? 4.039 -14.925 27.665 1.00 55.31 119 ALA A N 1
ATOM 910 C CA . ALA A 1 119 ? 3.698 -14.007 26.581 1.00 55.31 119 ALA A CA 1
ATOM 911 C C . ALA A 1 119 ? 2.211 -14.216 26.248 1.00 55.31 119 ALA A C 1
ATOM 913 O O . ALA A 1 119 ? 1.835 -15.376 26.038 1.00 55.31 119 ALA A O 1
ATOM 914 N N . PRO A 1 120 ? 1.376 -13.163 26.302 1.00 56.06 120 PRO A N 1
ATOM 915 C CA . PRO A 1 120 ? -0.057 -13.312 26.128 1.00 56.06 120 PRO A CA 1
ATOM 916 C C . PRO A 1 120 ? -0.275 -14.014 24.794 1.00 56.06 120 PRO A C 1
ATOM 918 O O . PRO A 1 120 ? 0.191 -13.537 23.756 1.00 56.06 120 PRO A O 1
ATOM 921 N N . GLU A 1 121 ? -0.911 -15.188 24.822 1.00 60.31 121 GLU A N 1
ATOM 922 C CA . GLU A 1 121 ? -1.454 -15.741 23.589 1.00 60.31 121 GLU A CA 1
ATOM 923 C C . GLU A 1 121 ? -2.313 -14.636 22.988 1.00 60.31 121 GLU A C 1
ATOM 925 O O . GLU A 1 121 ? -3.109 -14.016 23.696 1.00 60.31 121 GLU A O 1
ATOM 930 N N . VAL A 1 122 ? -2.073 -14.323 21.713 1.00 59.38 122 VAL A N 1
ATOM 931 C CA . VAL A 1 122 ? -2.810 -13.288 20.990 1.00 59.38 122 VAL A CA 1
ATOM 932 C C . VAL A 1 122 ? -4.225 -13.820 20.780 1.00 59.38 122 VAL A C 1
ATOM 934 O O . VAL A 1 122 ? -4.583 -14.318 19.716 1.00 59.38 122 VAL A O 1
ATOM 937 N N . HIS A 1 123 ? -5.015 -13.795 21.847 1.00 63.28 123 HIS A N 1
ATOM 938 C CA . HIS A 1 123 ? -6.433 -14.042 21.812 1.00 63.28 123 HIS A CA 1
ATOM 939 C C . HIS A 1 123 ? -7.039 -12.786 21.213 1.00 63.28 123 HIS A C 1
ATOM 941 O O . HIS A 1 123 ? -7.185 -11.775 21.891 1.00 63.28 123 HIS A O 1
ATOM 947 N N . ILE A 1 124 ? -7.290 -12.821 19.907 1.00 59.81 124 ILE A N 1
ATOM 948 C CA . ILE A 1 124 ? -8.061 -11.777 19.247 1.00 59.81 124 ILE A CA 1
ATOM 949 C C . ILE A 1 124 ? -9.497 -11.998 19.727 1.00 59.81 124 ILE A C 1
ATOM 951 O O . ILE A 1 124 ? -10.091 -13.011 19.338 1.00 59.81 124 ILE A O 1
ATOM 955 N N . PRO A 1 125 ? -10.039 -11.140 20.612 1.00 67.44 125 PRO A N 1
ATOM 956 C CA . PRO A 1 125 ? -11.417 -11.287 21.036 1.00 67.44 125 PRO A CA 1
ATOM 957 C C . PRO A 1 125 ? -12.321 -11.245 19.798 1.00 67.44 125 PRO A C 1
ATOM 959 O O . PRO A 1 125 ? -11.995 -10.563 18.819 1.00 67.44 125 PRO A O 1
ATOM 962 N N . PRO A 1 126 ? -13.441 -11.983 19.797 1.00 77.50 126 PRO A N 1
ATOM 963 C CA . PRO A 1 126 ? -14.385 -11.907 18.696 1.00 77.50 126 PRO A CA 1
ATOM 964 C C . PRO A 1 126 ? -14.826 -10.449 18.525 1.00 77.50 126 PRO A C 1
ATOM 966 O O . PRO A 1 126 ? -15.285 -9.822 19.479 1.00 77.50 126 PRO A O 1
ATOM 969 N N . PHE A 1 127 ? -14.653 -9.907 17.318 1.00 80.94 127 PHE A N 1
ATOM 970 C CA . PHE A 1 127 ? -15.138 -8.570 16.986 1.00 80.94 127 PHE A CA 1
ATOM 971 C C . PHE A 1 127 ? -16.656 -8.543 17.134 1.00 80.94 127 PHE A C 1
ATOM 973 O O . PHE A 1 127 ? -17.347 -9.393 16.562 1.00 80.94 127 PHE A O 1
ATOM 980 N N . ASP A 1 128 ? -17.164 -7.566 17.881 1.00 85.94 128 ASP A N 1
ATOM 981 C CA . ASP A 1 128 ? -18.597 -7.319 17.945 1.00 85.94 128 ASP A CA 1
ATOM 982 C C . ASP A 1 128 ? -18.944 -6.386 16.781 1.00 85.94 128 ASP A C 1
ATOM 984 O O . ASP A 1 128 ? -18.552 -5.216 16.792 1.00 85.94 128 ASP A O 1
ATOM 988 N N . PRO A 1 129 ? -19.648 -6.868 15.745 1.00 81.00 129 PRO A N 1
ATOM 989 C CA . PRO A 1 129 ? -19.894 -6.067 14.560 1.00 81.00 129 PRO A CA 1
ATOM 990 C C . PRO A 1 129 ? -20.747 -4.825 14.820 1.00 81.00 129 PRO A C 1
ATOM 992 O O . PRO A 1 129 ? -20.712 -3.918 13.991 1.00 81.00 129 PRO A O 1
ATOM 995 N N . GLU A 1 130 ? -21.533 -4.777 15.900 1.00 83.69 130 GLU A N 1
ATOM 996 C CA . GLU A 1 130 ? -22.341 -3.597 16.224 1.00 83.69 130 GLU A CA 1
ATOM 997 C C . GLU A 1 130 ? -21.495 -2.518 16.901 1.00 83.69 130 GLU A C 1
ATOM 999 O O . GLU A 1 130 ? -21.573 -1.350 16.519 1.00 83.69 130 GLU A O 1
ATOM 1004 N N . ARG A 1 131 ? -20.633 -2.912 17.845 1.00 83.88 131 ARG A N 1
ATOM 1005 C CA . ARG A 1 131 ? -19.718 -1.995 18.534 1.00 83.88 131 ARG A CA 1
ATOM 1006 C C . ARG A 1 131 ? -18.582 -1.523 17.626 1.00 83.88 131 ARG A C 1
ATOM 1008 O O . ARG A 1 131 ? -18.237 -0.345 17.624 1.00 83.88 131 ARG A O 1
ATOM 1015 N N . ASP A 1 132 ? -18.034 -2.432 16.825 1.00 91.12 132 ASP A N 1
ATOM 1016 C CA . ASP A 1 132 ? -16.791 -2.219 16.079 1.00 91.12 132 ASP A CA 1
ATOM 1017 C C . ASP A 1 132 ? -17.054 -1.835 14.604 1.00 91.12 132 ASP A C 1
ATOM 1019 O O . ASP A 1 132 ? -16.138 -1.814 13.779 1.00 91.12 132 ASP A O 1
ATOM 1023 N N . ALA A 1 133 ? -18.304 -1.502 14.249 1.00 90.25 133 ALA A N 1
ATOM 1024 C CA . ALA A 1 133 ? -18.730 -1.203 12.877 1.00 90.25 133 ALA A CA 1
ATOM 1025 C C . ALA A 1 133 ? -17.891 -0.101 12.208 1.00 90.25 133 ALA A C 1
ATOM 1027 O O . ALA A 1 133 ? -17.492 -0.229 11.045 1.00 90.25 133 ALA A O 1
ATOM 1028 N N . ASP A 1 134 ? -17.612 0.980 12.938 1.00 91.94 134 ASP A N 1
ATOM 1029 C CA . ASP A 1 134 ? -16.823 2.099 12.425 1.00 91.94 134 ASP A CA 1
ATOM 1030 C C . ASP A 1 134 ? -15.373 1.698 12.177 1.00 91.94 134 ASP A C 1
ATOM 1032 O O . ASP A 1 134 ? -14.816 2.004 11.122 1.00 91.94 134 ASP A O 1
ATOM 1036 N N . LEU A 1 135 ? -14.790 0.940 13.100 1.00 94.06 135 LEU A N 1
ATOM 1037 C CA . LEU A 1 135 ? -13.424 0.456 12.993 1.00 94.06 135 LEU A CA 1
ATOM 1038 C C . LEU A 1 135 ? -13.264 -0.496 11.801 1.00 94.06 135 LEU A C 1
ATOM 1040 O O . LEU A 1 135 ? -12.358 -0.323 10.982 1.00 94.06 135 LEU A O 1
ATOM 1044 N N . LEU A 1 136 ? -14.197 -1.440 11.640 1.00 93.56 136 LEU A N 1
ATOM 1045 C CA . LEU A 1 136 ? -14.241 -2.355 10.497 1.00 93.56 136 LEU A CA 1
ATOM 1046 C C . LEU A 1 136 ? -14.408 -1.605 9.170 1.00 93.56 136 LEU A C 1
ATOM 1048 O O . LEU A 1 136 ? -13.810 -1.993 8.162 1.00 93.56 136 LEU A O 1
ATOM 1052 N N . ARG A 1 137 ? -15.183 -0.514 9.150 1.00 93.38 137 ARG A N 1
ATOM 1053 C CA . ARG A 1 137 ? -15.355 0.342 7.968 1.00 93.38 137 ARG A CA 1
ATOM 1054 C C . ARG A 1 137 ? -14.064 1.078 7.605 1.00 93.38 137 ARG A C 1
ATOM 1056 O O . ARG A 1 137 ? -13.701 1.092 6.429 1.00 93.38 137 ARG A O 1
ATOM 1063 N N . VAL A 1 138 ? -13.355 1.651 8.580 1.00 95.75 138 VAL A N 1
ATOM 1064 C CA . VAL A 1 138 ? -12.072 2.339 8.336 1.00 95.75 138 VAL A CA 1
ATOM 1065 C C . VAL A 1 138 ? -10.998 1.343 7.885 1.00 95.75 138 VAL A C 1
ATOM 1067 O O . VAL A 1 138 ? -10.303 1.599 6.901 1.00 95.75 138 VAL A O 1
ATOM 1070 N N . ALA A 1 139 ? -10.906 0.171 8.520 1.00 96.44 139 ALA A N 1
ATOM 1071 C CA . ALA A 1 139 ? -10.000 -0.891 8.083 1.00 96.44 139 ALA A CA 1
ATOM 1072 C C . ALA A 1 139 ? -10.318 -1.352 6.648 1.00 96.44 139 ALA A C 1
ATOM 1074 O O . ALA A 1 139 ? -9.419 -1.452 5.813 1.00 96.44 139 ALA A O 1
ATOM 1075 N N . SER A 1 140 ? -11.605 -1.547 6.328 1.00 96.12 140 SER A N 1
ATOM 1076 C CA . SER A 1 140 ? -12.054 -1.901 4.973 1.00 96.12 140 SER A CA 1
ATOM 1077 C C . SER A 1 140 ? -11.634 -0.863 3.936 1.00 96.12 140 SER A C 1
ATOM 1079 O O . SER A 1 140 ? -11.126 -1.236 2.882 1.00 96.12 140 SER A O 1
ATOM 1081 N N . HIS A 1 141 ? -11.778 0.429 4.245 1.00 96.38 141 HIS A N 1
ATOM 1082 C CA . HIS A 1 141 ? -11.343 1.509 3.359 1.00 96.38 141 HIS A CA 1
ATOM 1083 C C . HIS A 1 141 ? -9.844 1.413 3.028 1.00 96.38 141 HIS A C 1
ATOM 1085 O O . HIS A 1 141 ? -9.453 1.578 1.872 1.00 96.38 141 HIS A O 1
ATOM 1091 N N . HIS A 1 142 ? -8.997 1.088 4.008 1.00 97.88 142 HIS A N 1
ATOM 1092 C CA . HIS A 1 142 ? -7.572 0.875 3.758 1.00 97.88 142 HIS A CA 1
ATOM 1093 C C . HIS A 1 142 ? -7.299 -0.378 2.924 1.00 97.88 142 HIS A C 1
ATOM 1095 O O . HIS A 1 142 ? -6.513 -0.316 1.984 1.00 97.88 142 HIS A O 1
ATOM 1101 N N . PHE A 1 143 ? -7.974 -1.499 3.173 1.00 98.25 143 PHE A N 1
ATOM 1102 C CA . PHE A 1 143 ? -7.793 -2.688 2.335 1.00 98.25 143 PHE A CA 1
ATOM 1103 C C . PHE A 1 143 ? -8.257 -2.472 0.886 1.00 98.25 143 PHE A C 1
ATOM 1105 O O . PHE A 1 143 ? -7.601 -2.935 -0.047 1.00 98.25 143 PHE A O 1
ATOM 1112 N N . GLU A 1 144 ? -9.338 -1.723 0.668 1.00 97.25 144 GLU A N 1
ATOM 1113 C CA . GLU A 1 144 ? -9.757 -1.300 -0.673 1.00 97.25 144 GLU A CA 1
ATOM 1114 C C . GLU A 1 144 ? -8.710 -0.375 -1.311 1.00 97.25 144 GLU A C 1
ATOM 1116 O O . GLU A 1 144 ? -8.360 -0.544 -2.482 1.00 97.25 144 GLU A O 1
ATOM 1121 N N . GLY A 1 145 ? -8.145 0.546 -0.525 1.00 96.75 145 GLY A N 1
ATOM 1122 C CA . GLY A 1 145 ? -6.995 1.366 -0.905 1.00 96.75 145 GLY A CA 1
ATOM 1123 C C . GLY A 1 145 ? -5.795 0.532 -1.358 1.00 96.75 145 GLY A C 1
ATOM 1124 O O . GLY A 1 145 ? -5.241 0.808 -2.419 1.00 96.75 145 GLY A O 1
ATOM 1125 N N . CYS A 1 146 ? -5.454 -0.533 -0.625 1.00 97.81 146 CYS A N 1
ATOM 1126 C CA . CYS A 1 146 ? -4.385 -1.473 -0.970 1.00 97.81 146 CYS A CA 1
ATOM 1127 C C . CYS A 1 146 ? -4.628 -2.138 -2.334 1.00 97.81 146 CYS A C 1
ATOM 1129 O O . CYS A 1 146 ? -3.748 -2.140 -3.194 1.00 97.81 146 CYS A O 1
ATOM 1131 N N . ILE A 1 147 ? -5.844 -2.638 -2.579 1.00 98.06 147 ILE A N 1
ATOM 1132 C CA . ILE A 1 147 ? -6.196 -3.284 -3.854 1.00 98.06 147 ILE A CA 1
ATOM 1133 C C . ILE A 1 147 ? -6.099 -2.294 -5.022 1.00 98.06 147 ILE A C 1
ATOM 1135 O O . ILE A 1 147 ? -5.551 -2.629 -6.074 1.00 98.06 147 ILE A O 1
ATOM 1139 N N . ASN A 1 148 ? -6.603 -1.072 -4.841 1.00 96.75 148 ASN A N 1
ATOM 1140 C CA . ASN A 1 148 ? -6.567 -0.031 -5.869 1.00 96.75 148 ASN A CA 1
ATOM 1141 C C . ASN A 1 148 ? -5.132 0.448 -6.158 1.00 96.75 148 ASN A C 1
ATOM 1143 O O . ASN A 1 148 ? -4.760 0.650 -7.318 1.00 96.75 148 ASN A O 1
ATOM 1147 N N . ALA A 1 149 ? -4.316 0.593 -5.113 1.00 95.94 149 ALA A N 1
ATOM 1148 C CA . ALA A 1 149 ? -2.898 0.922 -5.209 1.00 95.94 149 ALA A CA 1
ATOM 1149 C C . ALA A 1 149 ? -2.132 -0.149 -6.001 1.00 95.94 149 ALA A C 1
ATOM 1151 O O . ALA A 1 149 ? -1.474 0.173 -6.990 1.00 95.94 149 ALA A O 1
ATOM 1152 N N . GLY A 1 150 ? -2.315 -1.427 -5.657 1.00 96.38 150 GLY A N 1
ATOM 1153 C CA . GLY A 1 150 ? -1.679 -2.537 -6.367 1.00 96.38 150 GLY A CA 1
ATOM 1154 C C . GLY A 1 150 ? -2.123 -2.665 -7.828 1.00 96.38 150 GLY A C 1
ATOM 1155 O O . GLY A 1 150 ? -1.299 -2.920 -8.706 1.00 96.38 150 GLY A O 1
ATOM 1156 N N . ALA A 1 151 ? -3.401 -2.410 -8.135 1.00 96.38 151 ALA A N 1
ATOM 1157 C CA . ALA A 1 151 ? -3.870 -2.344 -9.522 1.00 96.38 151 ALA A CA 1
ATOM 1158 C C . ALA A 1 151 ? -3.158 -1.227 -10.306 1.00 96.38 151 ALA A C 1
ATOM 1160 O O . ALA A 1 151 ? -2.704 -1.447 -11.430 1.00 96.38 151 ALA A O 1
ATOM 1161 N N . THR A 1 152 ? -2.995 -0.053 -9.691 1.00 94.56 152 THR A N 1
ATOM 1162 C CA . THR A 1 152 ? -2.287 1.086 -10.292 1.00 94.56 152 THR A CA 1
ATOM 1163 C C . THR A 1 152 ? -0.818 0.746 -10.553 1.00 94.56 152 THR A C 1
ATOM 1165 O O . THR A 1 152 ? -0.343 0.904 -11.678 1.00 94.56 152 THR A O 1
ATOM 1168 N N . GLN A 1 153 ? -0.107 0.193 -9.568 1.00 93.06 153 GLN A N 1
ATOM 1169 C CA . GLN A 1 153 ? 1.283 -0.239 -9.742 1.00 93.06 153 GLN A CA 1
ATOM 1170 C C . GLN A 1 153 ? 1.425 -1.308 -10.835 1.00 93.06 153 GLN A C 1
ATOM 1172 O O . GLN A 1 153 ? 2.305 -1.203 -11.688 1.00 93.06 153 GLN A O 1
ATOM 1177 N N . SER A 1 154 ? 0.512 -2.283 -10.894 1.00 93.56 154 SER A N 1
ATOM 1178 C CA . SER A 1 154 ? 0.501 -3.296 -11.956 1.00 93.56 154 SER A CA 1
ATOM 1179 C C . SER A 1 154 ? 0.360 -2.670 -13.349 1.00 93.56 154 SER A C 1
ATOM 1181 O O . SER A 1 154 ? 1.078 -3.050 -14.278 1.00 93.56 154 SER A O 1
ATOM 1183 N N . THR A 1 155 ? -0.510 -1.663 -13.511 1.00 94.50 155 THR A N 1
ATOM 1184 C CA . THR A 1 155 ? -0.635 -0.945 -14.792 1.00 94.50 155 THR A CA 1
ATOM 1185 C C . THR A 1 155 ? 0.647 -0.206 -15.173 1.00 94.50 155 THR A C 1
ATOM 1187 O O . THR A 1 155 ? 1.071 -0.311 -16.324 1.00 94.50 155 THR A O 1
ATOM 1190 N N . LEU A 1 156 ? 1.313 0.454 -14.219 1.00 91.44 156 LEU A N 1
ATOM 1191 C CA . LEU A 1 156 ? 2.582 1.149 -14.456 1.00 91.44 156 LEU A CA 1
ATOM 1192 C C . LEU A 1 156 ? 3.696 0.176 -14.867 1.00 91.44 156 LEU A C 1
ATOM 1194 O O . LEU A 1 156 ? 4.376 0.410 -15.866 1.00 91.44 156 LEU A O 1
ATOM 1198 N N . ILE A 1 157 ? 3.827 -0.957 -14.170 1.00 91.25 157 ILE A N 1
ATOM 1199 C CA . ILE A 1 157 ? 4.803 -2.007 -14.502 1.00 91.25 157 ILE A CA 1
ATOM 1200 C C . ILE A 1 157 ? 4.546 -2.564 -15.910 1.00 91.25 157 ILE A C 1
ATOM 1202 O O . ILE A 1 157 ? 5.484 -2.770 -16.684 1.00 91.25 157 ILE A O 1
ATOM 1206 N N . ASN A 1 158 ? 3.281 -2.788 -16.280 1.00 92.75 158 ASN A N 1
ATOM 1207 C CA . ASN A 1 158 ? 2.922 -3.279 -17.611 1.00 92.75 158 ASN A CA 1
ATOM 1208 C C . ASN A 1 158 ? 3.229 -2.257 -18.715 1.00 92.75 158 ASN A C 1
ATOM 1210 O O . ASN A 1 158 ? 3.736 -2.641 -19.772 1.00 92.75 158 ASN A O 1
ATOM 1214 N N . MET A 1 159 ? 2.969 -0.969 -18.471 1.00 94.06 159 MET A N 1
ATOM 1215 C CA . MET A 1 159 ? 3.318 0.109 -19.401 1.00 94.06 159 MET A CA 1
ATOM 1216 C C . MET A 1 159 ? 4.832 0.215 -19.603 1.00 94.06 159 MET A C 1
ATOM 1218 O O . MET A 1 159 ? 5.292 0.293 -20.744 1.00 94.06 159 MET A O 1
ATOM 1222 N N . GLU A 1 160 ? 5.616 0.149 -18.525 1.00 92.12 160 GLU A N 1
ATOM 1223 C CA . GLU A 1 160 ? 7.078 0.202 -18.616 1.00 92.12 160 GLU A CA 1
ATOM 1224 C C . GLU A 1 160 ? 7.632 -1.034 -19.335 1.00 92.12 160 GLU A C 1
ATOM 1226 O O . GLU A 1 160 ? 8.432 -0.926 -20.266 1.00 92.12 160 GLU A O 1
ATOM 1231 N N . ARG A 1 161 ? 7.107 -2.226 -19.026 1.00 91.38 161 ARG A N 1
ATOM 1232 C CA . ARG A 1 161 ? 7.434 -3.455 -19.761 1.00 91.38 161 ARG A CA 1
ATOM 1233 C C . ARG A 1 161 ? 7.130 -3.318 -21.255 1.00 91.38 161 ARG A C 1
ATOM 1235 O O . ARG A 1 161 ? 7.941 -3.733 -22.085 1.00 91.38 161 ARG A O 1
ATOM 1242 N N . GLN A 1 162 ? 5.991 -2.731 -21.620 1.00 95.06 162 GLN A N 1
ATOM 1243 C CA . GLN A 1 162 ? 5.632 -2.491 -23.018 1.00 95.06 162 GLN A CA 1
ATOM 1244 C C . GLN A 1 162 ? 6.606 -1.515 -23.693 1.00 95.06 162 GLN A C 1
ATOM 1246 O O . GLN A 1 162 ? 7.035 -1.767 -24.823 1.00 95.06 162 GLN A O 1
ATOM 1251 N N . ARG A 1 163 ? 7.003 -0.440 -23.004 1.00 93.31 163 ARG A N 1
ATOM 1252 C CA . ARG A 1 163 ? 7.994 0.536 -23.483 1.00 93.31 163 ARG A CA 1
ATOM 1253 C C . ARG A 1 163 ? 9.365 -0.103 -23.720 1.00 93.31 163 ARG A C 1
ATOM 1255 O O . ARG A 1 163 ? 9.991 0.131 -24.756 1.00 93.31 163 ARG A O 1
ATOM 1262 N N . LEU A 1 164 ? 9.819 -0.961 -22.811 1.00 89.38 164 LEU A N 1
ATOM 1263 C CA . LEU A 1 164 ? 11.077 -1.691 -22.974 1.00 89.38 164 LEU A CA 1
ATOM 1264 C C . LEU A 1 164 ? 11.014 -2.654 -24.166 1.00 89.38 164 LEU A C 1
ATOM 1266 O O . LEU A 1 164 ? 11.940 -2.697 -24.980 1.00 89.38 164 LEU A O 1
ATOM 1270 N N . GLN A 1 165 ? 9.896 -3.361 -24.348 1.00 92.88 165 GLN A N 1
ATOM 1271 C CA . GLN A 1 165 ? 9.706 -4.249 -25.498 1.00 92.88 165 GLN A CA 1
ATOM 1272 C C . GLN A 1 165 ? 9.701 -3.500 -26.837 1.00 92.88 165 GLN A C 1
ATOM 1274 O O . GLN A 1 165 ? 10.265 -3.990 -27.819 1.00 92.88 165 GLN A O 1
ATOM 1279 N N . THR A 1 166 ? 9.066 -2.326 -26.923 1.00 95.38 166 THR A N 1
ATOM 1280 C CA . THR A 1 166 ? 9.080 -1.526 -28.160 1.00 95.38 166 THR A CA 1
ATOM 1281 C C . THR A 1 166 ? 10.477 -0.985 -28.451 1.00 95.38 166 THR A C 1
ATOM 1283 O O . THR A 1 166 ? 10.932 -1.090 -29.593 1.00 95.38 166 THR A O 1
ATOM 1286 N N . SER A 1 167 ? 11.199 -0.519 -27.428 1.00 92.50 167 SER A N 1
ATOM 1287 C CA . SER A 1 167 ? 12.598 -0.091 -27.537 1.00 92.50 167 SER A CA 1
ATOM 1288 C C . SER A 1 167 ? 13.508 -1.219 -28.045 1.00 92.50 167 SER A C 1
ATOM 1290 O O . SER A 1 167 ? 14.218 -1.052 -29.041 1.00 92.50 167 SER A O 1
ATOM 1292 N N . GLN A 1 168 ? 13.415 -2.423 -27.469 1.00 92.44 168 GLN A N 1
ATOM 1293 C CA . GLN A 1 168 ? 14.175 -3.596 -27.925 1.00 92.44 168 GLN A CA 1
ATOM 1294 C C . GLN A 1 168 ? 13.839 -3.988 -29.375 1.00 92.44 168 GLN A C 1
ATOM 1296 O O . GLN A 1 168 ? 14.733 -4.284 -30.177 1.00 92.44 168 GLN A O 1
ATOM 1301 N N . LYS A 1 169 ? 12.559 -3.936 -29.769 1.00 95.50 169 LYS A N 1
ATOM 1302 C CA . LYS A 1 169 ? 12.136 -4.176 -31.162 1.00 95.50 169 LYS A CA 1
ATOM 1303 C C . LYS A 1 169 ? 12.729 -3.149 -32.132 1.00 95.50 169 LYS A C 1
ATOM 1305 O O . LYS A 1 169 ? 13.058 -3.502 -33.263 1.00 95.50 169 LYS A O 1
ATOM 1310 N N . LEU A 1 170 ? 12.872 -1.888 -31.727 1.00 95.38 170 LEU A N 1
ATOM 1311 C CA . LEU A 1 170 ? 13.506 -0.858 -32.553 1.00 95.38 170 LEU A CA 1
ATOM 1312 C C . LEU A 1 170 ? 15.018 -1.082 -32.676 1.00 95.38 170 LEU A C 1
ATOM 1314 O O . LEU A 1 170 ? 15.539 -1.047 -33.793 1.00 95.38 170 LEU A O 1
ATOM 1318 N N . LYS A 1 171 ? 15.702 -1.409 -31.571 1.00 91.12 171 LYS A N 1
ATOM 1319 C CA . LYS A 1 171 ? 17.140 -1.735 -31.561 1.00 91.12 171 LYS A CA 1
ATOM 1320 C C . LYS A 1 171 ? 17.458 -2.921 -32.478 1.00 91.12 171 LYS A C 1
ATOM 1322 O O . LYS A 1 171 ? 18.312 -2.816 -33.358 1.00 91.12 171 LYS A O 1
ATOM 1327 N N . THR A 1 172 ? 16.699 -4.013 -32.370 1.00 94.38 172 THR A N 1
ATOM 1328 C CA . THR A 1 172 ? 16.867 -5.196 -33.237 1.00 94.38 172 THR A CA 1
ATOM 1329 C C . THR A 1 172 ? 16.562 -4.899 -34.710 1.00 94.38 172 THR A C 1
ATOM 1331 O O . THR A 1 172 ? 17.280 -5.366 -35.598 1.00 94.38 172 THR A O 1
ATOM 1334 N N . LYS A 1 173 ? 15.550 -4.068 -35.007 1.00 96.44 173 LYS A N 1
ATOM 1335 C CA . LYS A 1 173 ? 15.281 -3.592 -36.377 1.00 96.44 173 LYS A CA 1
ATOM 1336 C C . LYS A 1 173 ? 16.435 -2.745 -36.934 1.00 96.44 173 LYS A C 1
ATOM 1338 O O . LYS A 1 173 ? 16.809 -2.963 -38.088 1.00 96.44 173 LYS A O 1
ATOM 1343 N N . LYS A 1 174 ? 17.008 -1.820 -36.148 1.00 95.06 174 LYS A N 1
ATOM 1344 C CA . LYS A 1 174 ? 18.177 -0.993 -36.534 1.00 95.06 174 LYS A CA 1
ATOM 1345 C C . LYS A 1 174 ? 19.392 -1.886 -36.814 1.00 95.06 174 LYS A C 1
ATOM 1347 O O . LYS A 1 174 ? 19.974 -1.786 -37.893 1.00 95.06 174 LYS A O 1
ATOM 1352 N N . ALA A 1 175 ? 19.689 -2.839 -35.929 1.00 93.88 175 ALA A N 1
ATOM 1353 C CA . ALA A 1 175 ? 20.765 -3.816 -36.115 1.00 93.88 175 ALA A CA 1
ATOM 1354 C C . ALA A 1 175 ? 20.578 -4.654 -37.394 1.00 93.88 175 ALA A C 1
ATOM 1356 O O . ALA A 1 175 ? 21.485 -4.763 -38.217 1.00 93.88 175 ALA A O 1
ATOM 1357 N N . LYS A 1 176 ? 19.364 -5.164 -37.646 1.00 96.12 176 LYS A N 1
ATOM 1358 C CA . LYS A 1 176 ? 19.054 -5.922 -38.871 1.00 96.12 176 LYS A CA 1
ATOM 1359 C C . LYS A 1 176 ? 19.210 -5.083 -40.145 1.00 96.12 176 LYS A C 1
ATOM 1361 O O . LYS A 1 176 ? 19.623 -5.615 -41.177 1.00 96.12 176 LYS A O 1
ATOM 1366 N N . ARG A 1 177 ? 18.878 -3.786 -40.100 1.00 94.88 177 ARG A N 1
ATOM 1367 C CA . ARG A 1 177 ? 19.108 -2.852 -41.218 1.00 94.88 177 ARG A CA 1
ATOM 1368 C C . ARG A 1 177 ? 20.604 -2.664 -41.483 1.00 94.88 177 ARG A C 1
ATOM 1370 O O . ARG A 1 177 ? 20.991 -2.797 -42.641 1.00 94.88 177 ARG A O 1
ATOM 1377 N N . ARG A 1 178 ? 21.419 -2.470 -40.437 1.00 92.12 178 ARG A N 1
ATOM 1378 C CA . ARG A 1 178 ? 22.890 -2.379 -40.533 1.00 92.12 178 ARG A CA 1
ATOM 1379 C C . ARG A 1 178 ? 23.517 -3.653 -41.120 1.00 92.12 178 ARG A C 1
ATOM 1381 O O . ARG A 1 178 ? 24.310 -3.581 -42.051 1.00 92.12 178 ARG A O 1
ATOM 1388 N N . MET A 1 179 ? 23.077 -4.833 -40.680 1.00 92.94 179 MET A N 1
ATOM 1389 C CA . MET A 1 179 ? 23.558 -6.108 -41.242 1.00 92.94 179 MET A CA 1
ATOM 1390 C C . MET A 1 179 ? 23.209 -6.265 -42.728 1.00 92.94 179 MET A C 1
ATOM 1392 O O . MET A 1 179 ? 24.013 -6.745 -43.525 1.00 92.94 179 MET A O 1
ATOM 1396 N N . ARG A 1 180 ? 22.006 -5.838 -43.131 1.00 94.25 180 ARG A N 1
ATOM 1397 C CA . ARG A 1 180 ? 21.577 -5.884 -44.535 1.00 94.25 180 ARG A CA 1
ATOM 1398 C C . ARG A 1 180 ? 22.327 -4.887 -45.416 1.00 94.25 180 ARG A C 1
ATOM 1400 O O . ARG A 1 180 ? 22.616 -5.231 -46.560 1.00 94.25 180 ARG A O 1
ATOM 1407 N N . SER A 1 181 ? 22.613 -3.676 -44.936 1.00 92.00 181 SER A N 1
ATOM 1408 C CA . SER A 1 181 ? 23.410 -2.706 -45.696 1.00 92.00 181 SER A CA 1
ATOM 1409 C C . SER A 1 181 ? 24.858 -3.174 -45.838 1.00 92.00 181 SER A C 1
ATOM 1411 O O . SER A 1 181 ? 25.375 -3.151 -46.952 1.00 92.00 181 SER A O 1
ATOM 1413 N N . GLY A 1 182 ? 25.463 -3.713 -44.775 1.00 89.69 182 GLY A N 1
ATOM 1414 C CA . GLY A 1 182 ? 26.798 -4.318 -44.829 1.00 89.69 182 GLY A CA 1
ATOM 1415 C C . GLY A 1 182 ? 26.880 -5.483 -45.822 1.00 89.69 182 GLY A C 1
ATOM 1416 O O . GLY A 1 182 ? 27.782 -5.529 -46.654 1.00 89.69 182 GLY A O 1
ATOM 1417 N N . LEU A 1 183 ? 25.887 -6.381 -45.829 1.00 91.56 183 LEU A N 1
ATOM 1418 C CA . LEU A 1 183 ? 25.847 -7.489 -46.791 1.00 91.56 183 LEU A CA 1
ATOM 1419 C C . LEU A 1 183 ? 25.704 -7.003 -48.244 1.00 91.56 183 LEU A C 1
ATOM 1421 O O . LEU A 1 183 ? 26.304 -7.581 -49.148 1.00 91.56 183 LEU A O 1
ATOM 1425 N N . LYS A 1 184 ? 24.933 -5.931 -48.479 1.00 88.06 184 LYS A N 1
ATOM 1426 C CA . LYS A 1 184 ? 24.817 -5.308 -49.808 1.00 88.06 184 LYS A CA 1
ATOM 1427 C C . LYS A 1 184 ? 26.130 -4.664 -50.261 1.00 88.06 184 LYS A C 1
ATOM 1429 O O . LYS A 1 184 ? 26.465 -4.830 -51.429 1.00 88.06 184 LYS A O 1
ATOM 1434 N N . LYS A 1 185 ? 26.861 -3.983 -49.365 1.00 83.75 185 LYS A N 1
ATOM 1435 C CA . LYS A 1 185 ? 28.201 -3.434 -49.651 1.00 83.75 185 LYS A CA 1
ATOM 1436 C C . LYS A 1 185 ? 29.163 -4.561 -50.057 1.00 83.75 185 LYS A C 1
ATOM 1438 O O . LYS A 1 185 ? 29.741 -4.504 -51.132 1.00 83.75 185 LYS A O 1
ATOM 1443 N N . ARG A 1 186 ? 29.208 -5.658 -49.287 1.00 80.75 186 ARG A N 1
ATOM 1444 C CA . ARG A 1 186 ? 30.054 -6.831 -49.597 1.00 80.75 186 ARG A CA 1
ATOM 1445 C C . ARG A 1 186 ? 29.688 -7.520 -50.914 1.00 80.75 186 ARG A C 1
ATOM 1447 O O . ARG A 1 186 ? 30.575 -7.941 -51.642 1.00 80.75 186 ARG A O 1
ATOM 1454 N N . LYS A 1 187 ? 28.394 -7.640 -51.239 1.00 85.44 187 LYS A N 1
ATOM 1455 C CA . LYS A 1 187 ? 27.951 -8.299 -52.481 1.00 85.44 187 LYS A CA 1
ATOM 1456 C C . LYS A 1 187 ? 28.291 -7.499 -53.744 1.00 85.44 187 LYS A C 1
ATOM 1458 O O . LYS A 1 187 ? 28.365 -8.096 -54.811 1.00 85.44 187 LYS A O 1
ATOM 1463 N N . ARG A 1 188 ? 28.449 -6.175 -53.652 1.00 79.81 188 ARG A N 1
ATOM 1464 C CA . ARG A 1 188 ? 28.740 -5.352 -54.832 1.00 79.81 188 ARG A CA 1
ATOM 1465 C C . ARG A 1 188 ? 30.187 -5.472 -55.325 1.00 79.81 188 ARG A C 1
ATOM 1467 O O . ARG A 1 188 ? 30.388 -5.150 -56.485 1.00 79.81 188 ARG A O 1
ATOM 1474 N N . GLY A 1 189 ? 31.136 -5.972 -54.519 1.00 57.00 189 GLY A N 1
ATOM 1475 C CA . GLY A 1 189 ? 32.572 -5.801 -54.801 1.00 57.00 189 GLY A CA 1
ATOM 1476 C C . GLY A 1 189 ? 32.913 -4.298 -54.763 1.00 57.00 189 GLY A C 1
ATOM 1477 O O . GLY A 1 189 ? 32.166 -3.473 -55.259 1.00 57.00 189 GLY A O 1
ATOM 1478 N N . ILE A 1 190 ? 33.982 -3.798 -54.161 1.00 52.12 190 ILE A N 1
ATOM 1479 C CA . ILE A 1 190 ? 35.353 -4.286 -54.279 1.00 52.12 190 ILE A CA 1
ATOM 1480 C C . ILE A 1 190 ? 35.601 -4.859 -55.684 1.00 52.12 190 ILE A C 1
ATOM 1482 O O . ILE A 1 190 ? 36.066 -5.976 -55.866 1.00 52.12 190 ILE A O 1
ATOM 1486 N N . ALA A 1 191 ? 35.172 -4.112 -56.699 1.00 57.53 191 ALA A N 1
ATOM 1487 C CA . ALA A 1 191 ? 36.120 -3.701 -57.714 1.00 57.53 191 ALA A CA 1
ATOM 1488 C C . ALA A 1 191 ? 36.673 -2.363 -57.207 1.00 57.53 191 ALA A C 1
ATOM 1490 O O . ALA A 1 191 ? 36.197 -1.301 -57.593 1.00 57.53 191 ALA A O 1
ATOM 1491 N N . GLU A 1 192 ? 37.574 -2.430 -56.224 1.00 53.59 192 GLU A N 1
ATOM 1492 C CA . GLU A 1 192 ? 38.506 -1.338 -55.967 1.00 53.59 192 GLU A CA 1
ATOM 1493 C C . GLU A 1 192 ? 39.370 -1.264 -57.222 1.00 53.59 192 GLU A C 1
ATOM 1495 O O . GLU A 1 192 ? 40.279 -2.060 -57.440 1.00 53.59 192 GLU A O 1
ATOM 1500 N N . THR A 1 193 ? 38.984 -0.382 -58.133 1.00 54.84 193 THR A N 1
ATOM 1501 C CA . THR A 1 193 ? 39.980 0.333 -58.907 1.00 54.84 193 THR A CA 1
ATOM 1502 C C . THR A 1 193 ? 40.614 1.305 -57.927 1.00 54.84 193 THR A C 1
ATOM 1504 O O . THR A 1 193 ? 39.938 2.229 -57.476 1.00 54.84 193 THR A O 1
ATOM 1507 N N . ASP A 1 194 ? 41.867 1.034 -57.563 1.00 57.00 194 ASP A N 1
ATOM 1508 C CA . ASP A 1 194 ? 42.798 2.023 -57.031 1.00 57.00 194 ASP A CA 1
ATOM 1509 C C . ASP A 1 194 ? 42.770 3.234 -57.969 1.00 57.00 194 ASP A C 1
ATOM 1511 O O . ASP A 1 194 ? 43.400 3.210 -59.026 1.00 57.00 194 ASP A O 1
ATOM 1515 N N . ASP A 1 195 ? 42.001 4.268 -57.650 1.00 56.44 195 ASP A N 1
ATOM 1516 C CA . ASP A 1 195 ? 42.232 5.567 -58.258 1.00 56.44 195 ASP A CA 1
ATOM 1517 C C . ASP A 1 195 ? 41.872 6.684 -57.289 1.00 56.44 195 ASP A C 1
ATOM 1519 O O . ASP A 1 195 ? 40.921 6.624 -56.513 1.00 56.44 195 ASP A O 1
ATOM 1523 N N . SER A 1 196 ? 42.763 7.652 -57.315 1.00 53.19 196 SER A N 1
ATOM 1524 C CA . SER A 1 196 ? 43.086 8.627 -56.299 1.00 53.19 196 SER A CA 1
ATOM 1525 C C . SER A 1 196 ? 41.999 9.656 -56.022 1.00 53.19 196 SER A C 1
ATOM 1527 O O . SER A 1 196 ? 41.392 10.186 -56.948 1.00 53.19 196 SER A O 1
ATOM 1529 N N . GLY A 1 197 ? 41.959 10.093 -54.765 1.00 60.75 197 GLY A N 1
ATOM 1530 C CA . GLY A 1 197 ? 41.902 11.522 -54.483 1.00 60.75 197 GLY A CA 1
ATOM 1531 C C . GLY A 1 197 ? 40.672 11.993 -53.722 1.00 60.75 197 GLY A C 1
ATOM 1532 O O . GLY A 1 197 ? 39.550 11.834 -54.180 1.00 60.75 197 GLY A O 1
ATOM 1533 N N . GLU A 1 198 ? 40.978 12.679 -52.624 1.00 55.41 198 GLU A N 1
ATOM 1534 C CA . GLU A 1 198 ? 40.133 13.598 -51.857 1.00 55.41 198 GLU A CA 1
ATOM 1535 C C . GLU A 1 198 ? 39.349 12.975 -50.694 1.00 55.41 198 GLU A C 1
ATOM 1537 O O . GLU A 1 198 ? 38.224 12.491 -50.779 1.00 55.41 198 GLU A O 1
ATOM 1542 N N . GLU A 1 199 ? 40.066 13.020 -49.572 1.00 54.81 199 GLU A N 1
ATOM 1543 C CA . GLU A 1 199 ? 39.658 12.915 -48.181 1.00 54.81 199 GLU A CA 1
ATOM 1544 C C . GLU A 1 199 ? 38.528 13.918 -47.869 1.00 54.81 199 GLU A C 1
ATOM 1546 O O . GLU A 1 199 ? 38.781 15.036 -47.427 1.00 54.81 199 GLU A O 1
AT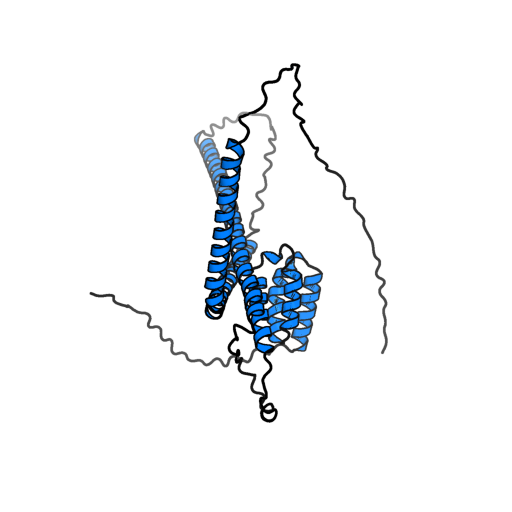OM 1551 N N . GLU A 1 200 ? 37.267 13.546 -48.091 1.00 57.34 200 GLU A N 1
ATOM 1552 C CA . GLU A 1 200 ? 36.165 14.172 -47.354 1.00 57.34 200 GLU A CA 1
ATOM 1553 C C . GLU A 1 200 ? 35.967 13.386 -46.054 1.00 57.34 200 GLU A C 1
ATOM 1555 O O . GLU A 1 200 ? 35.424 12.279 -46.041 1.00 57.34 200 GLU A O 1
ATOM 1560 N N . GLU A 1 201 ? 36.477 13.964 -44.962 1.00 57.19 201 GLU A N 1
ATOM 1561 C CA . GLU A 1 201 ? 36.170 13.615 -43.575 1.00 57.19 201 GLU A CA 1
ATOM 1562 C C . GLU A 1 201 ? 34.652 13.742 -43.340 1.00 57.19 201 GLU A C 1
ATOM 1564 O O . GLU A 1 201 ? 34.161 14.715 -42.771 1.00 57.19 201 GLU A O 1
ATOM 1569 N N . GLU A 1 202 ? 33.864 12.760 -43.784 1.00 58.09 202 GLU A N 1
ATOM 1570 C CA . GLU A 1 202 ? 32.571 12.511 -43.157 1.00 58.09 202 GLU A CA 1
ATOM 1571 C C . GLU A 1 202 ? 32.889 12.017 -41.745 1.00 58.09 202 GLU A C 1
ATOM 1573 O O . GLU A 1 202 ? 33.205 10.843 -41.542 1.00 58.09 202 GLU A O 1
ATOM 1578 N N . GLU A 1 203 ? 32.864 12.946 -40.782 1.00 57.53 203 GLU A N 1
ATOM 1579 C CA . GLU A 1 203 ? 32.768 12.675 -39.350 1.00 57.53 203 GLU A CA 1
ATOM 1580 C C . GLU A 1 203 ? 31.559 11.750 -39.131 1.00 57.53 203 GLU A C 1
ATOM 1582 O O . GLU A 1 203 ? 30.440 12.171 -38.827 1.00 57.53 203 GLU A O 1
ATOM 1587 N N . GLU A 1 204 ? 31.764 10.445 -39.328 1.00 57.31 204 GLU A N 1
ATOM 1588 C CA . GLU A 1 204 ? 30.969 9.418 -38.691 1.00 57.31 204 GLU A CA 1
ATOM 1589 C C . GLU A 1 204 ? 31.185 9.672 -37.202 1.00 57.31 204 GLU A C 1
ATOM 1591 O O . GLU A 1 204 ? 32.155 9.195 -36.616 1.00 57.31 204 GLU A O 1
ATOM 1596 N N . GLU A 1 205 ? 30.309 10.487 -36.600 1.00 60.16 205 GLU A N 1
ATOM 1597 C CA . GLU A 1 205 ? 30.070 10.480 -35.167 1.00 60.16 205 GLU A CA 1
ATOM 1598 C C . GLU A 1 205 ? 29.753 9.020 -34.836 1.00 60.16 205 GLU A C 1
ATOM 1600 O O . GLU A 1 205 ? 28.610 8.548 -34.916 1.00 60.16 205 GLU A O 1
ATOM 1605 N N . GLU A 1 206 ? 30.811 8.261 -34.549 1.00 53.22 206 GLU A N 1
ATOM 1606 C CA . GLU A 1 206 ? 30.773 7.048 -33.782 1.00 53.22 206 GLU A CA 1
ATOM 1607 C C . GLU A 1 206 ? 30.103 7.481 -32.488 1.00 53.22 206 GLU A C 1
ATOM 1609 O O . GLU A 1 206 ? 30.739 7.938 -31.542 1.00 53.22 206 GLU A O 1
ATOM 1614 N N . GLU A 1 207 ? 28.772 7.395 -32.487 1.00 58.28 207 GLU A N 1
ATOM 1615 C CA . GLU A 1 207 ? 27.931 7.256 -31.317 1.00 58.28 207 GLU A CA 1
ATOM 1616 C C . GLU A 1 207 ? 28.492 5.998 -30.652 1.00 58.28 207 GLU A C 1
ATOM 1618 O O . GLU A 1 207 ?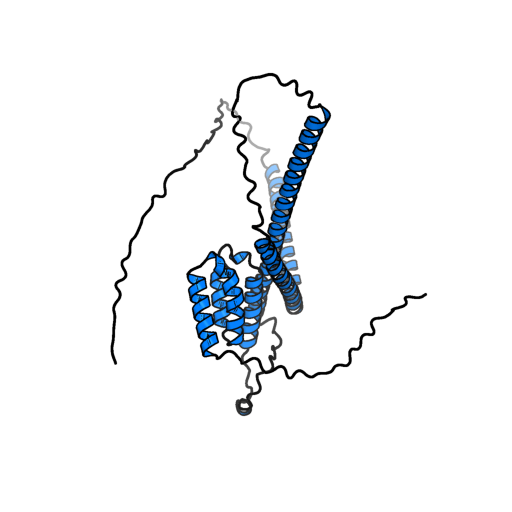 28.019 4.884 -30.910 1.00 58.28 207 GLU A O 1
ATOM 1623 N N . GLN A 1 208 ? 29.619 6.183 -29.944 1.00 52.09 208 GLN A N 1
ATOM 1624 C CA . GLN A 1 208 ? 30.327 5.191 -29.172 1.00 52.09 208 GLN A CA 1
ATOM 1625 C C . GLN A 1 208 ? 29.221 4.606 -28.337 1.00 52.09 208 GLN A C 1
ATOM 1627 O O . GLN A 1 208 ? 28.641 5.265 -27.473 1.00 52.09 208 GLN A O 1
ATOM 1632 N N . GLY A 1 209 ? 28.827 3.399 -28.726 1.00 53.66 209 GLY A N 1
ATOM 1633 C CA . GLY A 1 209 ? 27.871 2.622 -27.990 1.00 53.66 209 GLY A CA 1
ATOM 1634 C C . GLY A 1 209 ? 28.580 2.267 -26.708 1.00 53.66 209 GLY A C 1
ATOM 1635 O O . GLY A 1 209 ? 29.130 1.172 -26.625 1.00 53.66 209 GLY A O 1
ATOM 1636 N N . GLU A 1 210 ? 28.602 3.205 -25.756 1.00 53.31 210 GLU A N 1
ATOM 1637 C CA . GLU A 1 210 ? 28.820 2.930 -24.352 1.00 53.31 210 GLU A CA 1
ATOM 1638 C C . GLU A 1 210 ? 27.961 1.710 -24.075 1.00 53.31 210 GLU A C 1
ATOM 1640 O O . GLU A 1 210 ? 26.727 1.729 -24.187 1.00 53.31 210 GLU A O 1
ATOM 1645 N N . GLY A 1 211 ? 28.665 0.596 -23.888 1.00 51.41 211 GLY A N 1
ATOM 1646 C CA . GLY A 1 211 ? 28.091 -0.689 -23.586 1.00 51.41 211 GLY A CA 1
ATOM 1647 C C . GLY A 1 211 ? 27.193 -0.484 -22.388 1.00 51.41 211 GLY A C 1
ATOM 1648 O O . GLY A 1 211 ? 27.668 -0.289 -21.275 1.00 51.41 211 GLY A O 1
ATOM 1649 N N . GLY A 1 212 ? 25.887 -0.479 -22.652 1.00 56.12 212 GLY A N 1
ATOM 1650 C CA . GLY A 1 212 ? 24.832 -0.415 -21.656 1.00 56.12 212 GLY A CA 1
ATOM 1651 C C . GLY A 1 212 ? 24.796 -1.702 -20.841 1.00 56.12 212 GLY A C 1
ATOM 1652 O O . GLY A 1 212 ? 23.829 -2.455 -20.919 1.00 56.12 212 GLY A O 1
ATOM 1653 N N . GLU A 1 213 ? 25.867 -1.959 -20.094 1.00 55.53 213 GLU A N 1
ATOM 1654 C CA . GLU A 1 213 ? 25.896 -2.883 -18.964 1.00 55.53 213 GLU A CA 1
ATOM 1655 C C . GLU A 1 213 ? 25.151 -2.279 -17.758 1.00 55.53 213 GLU A C 1
ATOM 1657 O O . GLU A 1 213 ? 24.706 -3.002 -16.868 1.00 55.53 213 GLU A O 1
ATOM 1662 N N . GLY A 1 214 ? 24.891 -0.966 -17.773 1.00 53.78 214 GLY A N 1
ATOM 1663 C CA . GLY A 1 214 ? 23.987 -0.299 -16.840 1.00 53.78 214 GLY A CA 1
ATOM 1664 C C . GLY A 1 214 ? 22.522 -0.592 -17.161 1.00 53.78 214 GLY A C 1
ATOM 1665 O O . GLY A 1 214 ? 21.921 0.140 -17.941 1.00 53.78 214 GLY A O 1
ATOM 1666 N N . ASN A 1 215 ? 21.981 -1.696 -16.629 1.00 56.38 215 ASN A N 1
ATOM 1667 C CA . ASN A 1 215 ? 20.617 -1.762 -16.056 1.00 56.38 215 ASN A CA 1
ATOM 1668 C C . ASN A 1 215 ? 20.194 -3.148 -15.539 1.00 56.38 215 ASN A C 1
ATOM 1670 O O . ASN A 1 215 ? 19.004 -3.391 -15.327 1.00 56.38 215 ASN A O 1
ATOM 1674 N N . VAL A 1 216 ? 21.122 -4.092 -15.353 1.00 60.66 216 VAL A N 1
ATOM 1675 C CA . VAL A 1 216 ? 20.744 -5.392 -14.771 1.00 60.66 216 VAL A CA 1
ATOM 1676 C C . VAL A 1 216 ? 20.303 -5.230 -13.310 1.00 60.66 216 VAL A C 1
ATOM 1678 O O . VAL A 1 216 ? 19.359 -5.899 -12.897 1.00 60.66 216 VAL A O 1
ATOM 1681 N N . GLU A 1 217 ? 20.912 -4.309 -12.560 1.00 63.66 217 GLU A N 1
ATOM 1682 C CA . GLU A 1 217 ? 20.577 -4.063 -11.148 1.00 63.66 217 GLU A CA 1
ATOM 1683 C C . GLU A 1 217 ? 19.163 -3.478 -10.978 1.00 63.66 217 GLU A C 1
ATOM 1685 O O . GLU A 1 217 ? 18.361 -4.039 -10.230 1.00 63.66 217 GLU A O 1
ATOM 1690 N N . ASP A 1 218 ? 18.785 -2.477 -11.782 1.00 65.69 218 ASP A N 1
ATOM 1691 C CA . ASP A 1 218 ? 17.431 -1.893 -11.777 1.00 65.69 218 ASP A CA 1
ATOM 1692 C C . ASP A 1 218 ? 16.324 -2.927 -12.056 1.00 65.69 218 ASP A C 1
ATOM 1694 O O . ASP A 1 218 ? 15.198 -2.810 -11.568 1.00 65.69 218 ASP A O 1
ATOM 1698 N N . ALA A 1 219 ? 16.615 -3.966 -12.847 1.00 65.75 219 ALA A N 1
ATOM 1699 C CA . ALA A 1 219 ? 15.633 -4.994 -13.183 1.00 65.75 219 ALA A CA 1
ATOM 1700 C C . ALA A 1 219 ? 15.329 -5.946 -12.010 1.00 65.75 219 ALA A C 1
ATOM 1702 O O . ALA A 1 219 ? 14.222 -6.490 -11.938 1.00 65.75 219 ALA A O 1
ATOM 1703 N N . ILE A 1 220 ? 16.288 -6.158 -11.102 1.00 70.94 220 ILE A N 1
ATOM 1704 C CA . ILE A 1 220 ? 16.130 -7.055 -9.947 1.00 70.94 220 ILE A CA 1
ATOM 1705 C C . ILE A 1 220 ? 15.224 -6.401 -8.895 1.00 70.94 220 ILE A C 1
ATOM 1707 O O . ILE A 1 220 ? 14.299 -7.051 -8.396 1.00 70.94 220 ILE A O 1
ATOM 1711 N N . ASP A 1 221 ? 15.412 -5.106 -8.638 1.00 72.31 221 ASP A N 1
ATOM 1712 C CA . ASP A 1 221 ? 14.654 -4.356 -7.628 1.00 72.31 221 ASP A CA 1
ATOM 1713 C C . ASP A 1 221 ? 13.174 -4.167 -7.992 1.00 72.31 221 ASP A C 1
ATOM 1715 O O . ASP A 1 221 ? 12.301 -4.136 -7.121 1.00 72.31 221 ASP A O 1
ATOM 1719 N N . ILE A 1 222 ? 12.848 -4.104 -9.285 1.00 75.62 222 ILE A N 1
ATOM 1720 C CA . ILE A 1 222 ? 11.450 -4.022 -9.734 1.00 75.62 222 ILE A CA 1
ATOM 1721 C C . ILE A 1 222 ? 10.697 -5.323 -9.415 1.00 75.62 222 ILE A C 1
ATOM 1723 O O . ILE A 1 222 ? 9.517 -5.293 -9.061 1.00 75.62 222 ILE A O 1
ATOM 1727 N N . ASN A 1 223 ? 11.359 -6.479 -9.523 1.00 78.25 223 ASN A N 1
ATOM 1728 C CA . ASN A 1 223 ? 10.696 -7.772 -9.365 1.00 78.25 223 ASN A CA 1
ATOM 1729 C C . ASN A 1 223 ? 10.408 -8.112 -7.892 1.00 78.25 223 ASN A C 1
ATOM 1731 O O . ASN A 1 223 ? 9.350 -8.657 -7.575 1.00 78.25 223 ASN A O 1
ATOM 1735 N N . THR A 1 224 ? 11.325 -7.770 -6.982 1.00 85.12 224 THR A N 1
ATOM 1736 C CA . THR A 1 224 ? 11.156 -8.026 -5.542 1.00 85.12 224 THR A CA 1
ATOM 1737 C C . THR A 1 224 ? 10.033 -7.178 -4.947 1.00 85.12 224 THR A C 1
ATOM 1739 O O . THR A 1 224 ? 9.190 -7.705 -4.217 1.00 85.12 224 THR A O 1
ATOM 1742 N N . ASN A 1 225 ? 9.958 -5.897 -5.319 1.00 87.75 225 ASN A N 1
ATOM 1743 C CA . ASN A 1 225 ? 8.880 -5.009 -4.887 1.00 87.75 225 ASN A CA 1
ATOM 1744 C C . ASN A 1 225 ? 7.523 -5.459 -5.445 1.00 87.75 225 ASN A C 1
ATOM 1746 O O .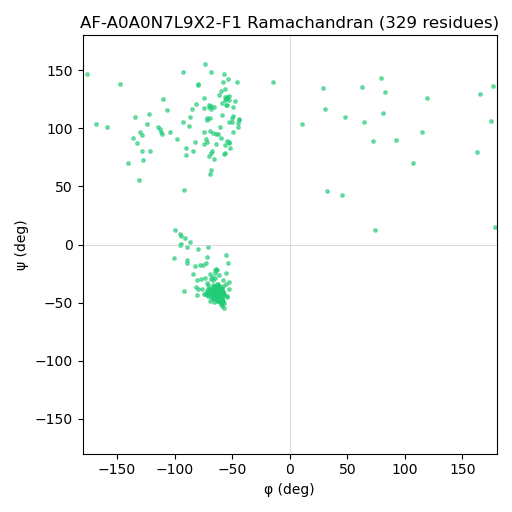 ASN A 1 225 ? 6.571 -5.594 -4.682 1.00 87.75 225 ASN A O 1
ATOM 1750 N N . ALA A 1 226 ? 7.456 -5.836 -6.728 1.00 90.50 226 ALA A N 1
ATOM 1751 C CA . ALA A 1 226 ? 6.217 -6.322 -7.337 1.00 90.50 226 ALA A CA 1
ATOM 1752 C C . ALA A 1 226 ? 5.653 -7.576 -6.643 1.00 90.50 226 ALA A C 1
ATOM 1754 O O . ALA A 1 226 ? 4.442 -7.683 -6.449 1.00 90.50 226 ALA A O 1
ATOM 1755 N N . ALA A 1 227 ? 6.513 -8.519 -6.243 1.00 93.44 227 ALA A N 1
ATOM 1756 C CA . ALA A 1 227 ? 6.083 -9.704 -5.501 1.00 93.44 227 ALA A CA 1
ATOM 1757 C C . ALA A 1 227 ? 5.540 -9.343 -4.108 1.00 93.44 227 ALA A C 1
ATOM 1759 O O . ALA A 1 227 ? 4.519 -9.886 -3.679 1.00 93.44 227 ALA A O 1
ATOM 1760 N N . ARG A 1 228 ? 6.196 -8.401 -3.418 1.00 93.94 228 ARG A N 1
ATOM 1761 C CA . ARG A 1 228 ? 5.756 -7.907 -2.108 1.00 93.94 228 ARG A CA 1
ATOM 1762 C C . ARG A 1 228 ? 4.402 -7.204 -2.198 1.00 93.94 228 ARG A C 1
ATOM 1764 O O . ARG A 1 228 ? 3.522 -7.461 -1.381 1.00 93.94 228 ARG A O 1
ATOM 1771 N N . ASP A 1 229 ? 4.225 -6.365 -3.208 1.00 94.81 229 ASP A N 1
ATOM 1772 C CA . ASP A 1 229 ? 2.998 -5.604 -3.427 1.00 94.81 229 ASP A CA 1
ATOM 1773 C C . ASP A 1 229 ? 1.835 -6.517 -3.835 1.00 94.81 229 ASP A C 1
ATOM 1775 O O . ASP A 1 229 ? 0.720 -6.371 -3.333 1.00 94.81 229 ASP A O 1
ATOM 1779 N N . GLN A 1 230 ? 2.098 -7.534 -4.660 1.00 95.88 230 GLN A N 1
ATOM 1780 C CA . GLN A 1 230 ? 1.112 -8.560 -5.002 1.00 95.88 230 GLN A CA 1
ATOM 1781 C C . GLN A 1 230 ? 0.656 -9.348 -3.765 1.00 95.88 230 GLN A C 1
ATOM 1783 O O . GLN A 1 230 ? -0.547 -9.526 -3.559 1.00 95.88 230 GLN A O 1
ATOM 1788 N N . TRP A 1 231 ? 1.597 -9.770 -2.914 1.00 96.31 231 TRP A N 1
ATOM 1789 C CA . TRP A 1 231 ? 1.274 -10.416 -1.641 1.00 96.31 231 TRP A CA 1
ATOM 1790 C C . TRP A 1 231 ? 0.404 -9.509 -0.762 1.00 96.31 231 TRP A C 1
ATOM 1792 O O . TRP A 1 231 ? -0.589 -9.960 -0.189 1.00 96.31 231 TRP A O 1
ATOM 1802 N N . ALA A 1 232 ? 0.715 -8.211 -0.712 1.00 96.88 232 ALA A N 1
ATOM 1803 C CA . ALA A 1 232 ? -0.050 -7.253 0.075 1.00 96.88 232 ALA A CA 1
ATOM 1804 C C . ALA A 1 232 ? -1.517 -7.158 -0.371 1.00 96.88 232 ALA A C 1
ATOM 1806 O O . ALA A 1 232 ? -2.434 -7.137 0.454 1.00 96.88 232 ALA A O 1
ATOM 1807 N N . VAL A 1 233 ? -1.736 -7.133 -1.688 1.00 97.81 233 VAL A N 1
ATOM 1808 C CA . VAL A 1 233 ? -3.066 -7.090 -2.308 1.00 97.81 233 VAL A CA 1
ATOM 1809 C C . VAL A 1 233 ? -3.857 -8.364 -2.016 1.00 97.81 233 VAL A C 1
ATOM 1811 O O . VAL A 1 233 ? -5.052 -8.295 -1.723 1.00 97.81 233 VAL A O 1
ATOM 1814 N N . GLU A 1 234 ? -3.216 -9.529 -2.084 1.00 97.50 234 GLU A N 1
ATOM 1815 C CA . GLU A 1 234 ? -3.850 -10.813 -1.770 1.00 97.50 234 GLU A CA 1
ATOM 1816 C C . GLU A 1 234 ? -4.274 -10.888 -0.303 1.00 97.50 234 GLU A C 1
ATOM 1818 O O . GLU A 1 234 ? -5.418 -11.243 -0.010 1.00 97.50 234 GLU A O 1
ATOM 1823 N N . MET A 1 235 ? -3.403 -10.448 0.607 1.00 97.75 235 MET A N 1
ATOM 1824 C CA . MET A 1 235 ? -3.736 -10.343 2.026 1.00 97.75 235 MET A CA 1
ATOM 1825 C C . MET A 1 235 ? -4.901 -9.376 2.260 1.00 97.75 235 MET A C 1
ATOM 1827 O O . MET A 1 235 ? -5.850 -9.722 2.962 1.00 97.75 235 MET A O 1
ATOM 1831 N N . ALA A 1 236 ? -4.888 -8.196 1.635 1.00 97.69 236 ALA A N 1
ATOM 1832 C CA . ALA A 1 236 ? -5.974 -7.225 1.761 1.00 97.69 236 ALA A CA 1
ATOM 1833 C C . ALA A 1 236 ? -7.328 -7.788 1.287 1.00 97.69 236 ALA A C 1
ATOM 1835 O O . ALA A 1 236 ? -8.352 -7.543 1.926 1.00 97.69 236 ALA A O 1
ATOM 1836 N N . ARG A 1 237 ? -7.349 -8.589 0.211 1.00 97.88 237 ARG A N 1
ATOM 1837 C CA . ARG A 1 237 ? -8.565 -9.289 -0.248 1.00 97.88 237 ARG A CA 1
ATOM 1838 C C . ARG A 1 237 ? -9.070 -10.290 0.786 1.00 97.88 237 ARG A C 1
ATOM 1840 O O . ARG A 1 237 ? -10.256 -10.270 1.099 1.00 97.88 237 ARG A O 1
ATOM 1847 N N . ALA A 1 238 ? -8.179 -11.107 1.347 1.00 96.44 238 ALA A N 1
ATOM 1848 C CA . ALA A 1 238 ? -8.543 -12.084 2.370 1.00 96.44 238 ALA A CA 1
ATOM 1849 C C . ALA A 1 238 ? -9.153 -11.411 3.614 1.00 96.44 238 ALA A C 1
ATOM 1851 O O . ALA A 1 238 ? -10.194 -11.848 4.105 1.00 96.44 238 ALA A O 1
ATOM 1852 N N . TYR A 1 239 ? -8.560 -10.306 4.082 1.00 96.00 239 TYR A N 1
ATOM 1853 C CA . TYR A 1 239 ? -9.100 -9.540 5.209 1.00 96.00 239 TYR A CA 1
ATOM 1854 C C . TYR A 1 239 ? -10.426 -8.850 4.883 1.00 96.00 239 TYR A C 1
ATOM 1856 O O . TYR A 1 239 ? -11.324 -8.839 5.722 1.00 96.00 239 TYR A O 1
ATOM 1864 N N . LEU A 1 240 ? -10.602 -8.317 3.672 1.00 96.06 240 LEU A N 1
ATOM 1865 C CA . LEU A 1 240 ? -11.894 -7.767 3.256 1.00 96.06 240 LEU A CA 1
ATOM 1866 C C . LEU A 1 240 ? -12.987 -8.824 3.229 1.00 96.06 240 LEU A C 1
ATOM 1868 O O . LEU A 1 240 ? -14.105 -8.553 3.665 1.00 96.06 240 LEU A O 1
ATOM 1872 N N . ASP A 1 241 ? -12.688 -10.015 2.722 1.00 95.06 241 ASP A N 1
ATOM 1873 C CA . ASP A 1 241 ? -13.656 -11.105 2.693 1.00 95.06 241 ASP A CA 1
ATOM 1874 C C . ASP A 1 241 ? -14.021 -11.550 4.111 1.00 95.06 241 ASP A C 1
ATOM 1876 O O . ASP A 1 241 ? -15.207 -11.710 4.402 1.00 95.06 241 ASP A O 1
ATOM 1880 N N . LEU A 1 242 ? -13.045 -11.610 5.022 1.00 93.25 242 LEU A N 1
ATOM 1881 C CA . LEU A 1 242 ? -13.284 -11.856 6.443 1.00 93.25 242 LEU A CA 1
ATOM 1882 C C . LEU A 1 242 ? -14.189 -10.781 7.070 1.00 93.25 242 LEU A C 1
ATOM 1884 O O . LEU A 1 242 ? -15.231 -11.115 7.634 1.00 93.25 242 LEU A O 1
ATOM 1888 N N . ILE A 1 243 ? -13.874 -9.495 6.897 1.00 92.88 243 ILE A N 1
ATOM 1889 C CA . ILE A 1 243 ? -14.687 -8.385 7.427 1.00 92.88 243 ILE A CA 1
ATOM 1890 C C . ILE A 1 243 ? -16.114 -8.419 6.862 1.00 92.88 243 ILE A C 1
ATOM 1892 O O . ILE A 1 243 ? -17.088 -8.195 7.583 1.00 92.88 243 ILE A O 1
ATOM 1896 N N . ARG A 1 244 ? -16.273 -8.766 5.580 1.00 91.62 244 ARG A N 1
ATOM 1897 C CA . ARG A 1 244 ? -17.588 -8.935 4.940 1.00 91.62 244 ARG A CA 1
ATOM 1898 C C . ARG A 1 244 ? -18.395 -10.093 5.522 1.00 91.62 244 ARG A C 1
ATOM 1900 O O . ARG A 1 244 ? -19.619 -10.062 5.398 1.00 91.62 244 ARG A O 1
ATOM 1907 N N . THR A 1 245 ? -17.751 -11.100 6.116 1.00 90.44 245 THR A N 1
ATOM 1908 C CA . THR A 1 245 ? -18.461 -12.166 6.841 1.00 90.44 245 THR A CA 1
ATOM 1909 C C . THR A 1 245 ? -18.935 -11.723 8.222 1.00 90.44 245 THR A C 1
ATOM 1911 O O . THR A 1 245 ? -19.974 -12.200 8.673 1.00 90.44 245 THR A O 1
ATOM 1914 N N . TRP A 1 246 ? -18.223 -10.790 8.862 1.00 87.19 246 TRP A N 1
ATOM 1915 C CA . TRP A 1 246 ? -18.565 -10.270 10.189 1.00 87.19 246 TRP A CA 1
ATOM 1916 C C . TRP A 1 246 ? -19.642 -9.192 10.151 1.00 87.19 246 TRP A C 1
ATOM 1918 O O . TRP A 1 246 ? -20.508 -9.164 11.019 1.00 87.19 246 TRP A O 1
ATOM 1928 N N . LEU A 1 247 ? -19.636 -8.331 9.130 1.00 82.44 247 LEU A N 1
ATOM 1929 C CA . LEU A 1 247 ? -20.657 -7.298 8.965 1.00 82.44 247 LEU A CA 1
ATOM 1930 C C . LEU A 1 247 ? -22.034 -7.936 8.691 1.00 82.44 247 LEU A C 1
ATOM 1932 O O . LEU A 1 247 ? -22.220 -8.585 7.653 1.00 82.44 247 LEU A O 1
ATOM 1936 N N . PRO A 1 248 ? -23.039 -7.729 9.567 1.00 74.44 248 PRO A N 1
ATOM 1937 C CA . PRO A 1 248 ? -24.365 -8.291 9.398 1.00 74.44 248 PRO A CA 1
ATOM 1938 C C . PRO A 1 248 ? -24.938 -7.876 8.045 1.00 74.44 248 PRO A C 1
ATOM 1940 O O . PRO A 1 248 ? -25.064 -6.689 7.736 1.00 74.44 248 PRO A O 1
ATOM 1943 N N . ARG A 1 249 ? -25.379 -8.854 7.244 1.00 67.12 249 ARG A N 1
ATOM 1944 C CA . ARG A 1 249 ? -26.034 -8.613 5.939 1.00 67.12 249 ARG A CA 1
ATOM 1945 C C . ARG A 1 249 ? -27.232 -7.652 6.016 1.00 67.12 249 ARG A C 1
ATOM 1947 O O . ARG A 1 249 ? -27.652 -7.133 4.981 1.00 67.12 249 ARG A O 1
ATOM 1954 N N . ARG A 1 250 ? -27.763 -7.399 7.221 1.00 58.81 250 ARG A N 1
ATOM 1955 C CA . ARG A 1 250 ? -28.872 -6.475 7.494 1.00 58.81 250 ARG A CA 1
ATOM 1956 C C . ARG A 1 250 ? -28.624 -5.056 6.973 1.00 58.81 250 ARG A C 1
ATOM 1958 O O . ARG A 1 250 ? -29.575 -4.446 6.489 1.00 58.81 250 ARG A O 1
ATOM 1965 N N . SER A 1 251 ? -27.385 -4.555 6.968 1.00 55.28 251 SER A N 1
ATOM 1966 C CA . SER A 1 251 ? -27.087 -3.218 6.425 1.00 55.28 251 SER A CA 1
ATOM 1967 C C . SER A 1 251 ? -27.179 -3.164 4.897 1.00 55.28 251 SER A C 1
ATOM 1969 O O . SER A 1 251 ? -27.640 -2.167 4.346 1.00 55.28 251 SER A O 1
ATOM 1971 N N . ARG A 1 252 ? -26.842 -4.252 4.189 1.00 57.19 252 ARG A N 1
ATOM 1972 C CA . ARG A 1 252 ? -26.940 -4.308 2.720 1.00 57.19 252 ARG A CA 1
ATOM 1973 C C . ARG A 1 252 ? -28.379 -4.377 2.239 1.00 57.19 252 ARG A C 1
ATOM 1975 O O . ARG A 1 252 ? -28.716 -3.690 1.284 1.00 57.19 252 ARG A O 1
ATOM 1982 N N . SER A 1 253 ? -29.239 -5.162 2.891 1.00 63.09 253 SER A N 1
ATOM 1983 C CA . SER A 1 253 ? -30.656 -5.209 2.512 1.00 63.09 253 SER A CA 1
ATOM 1984 C C . SER A 1 253 ? -31.386 -3.921 2.877 1.00 63.09 253 SER A C 1
ATOM 1986 O O . SER A 1 253 ? -32.211 -3.471 2.093 1.00 63.09 253 SER A O 1
ATOM 1988 N N . ALA A 1 254 ? -31.078 -3.313 4.029 1.00 69.12 254 ALA A N 1
ATOM 1989 C CA . ALA A 1 254 ? -31.705 -2.059 4.441 1.00 69.12 254 ALA A CA 1
ATOM 1990 C C . ALA A 1 254 ? -31.260 -0.890 3.553 1.00 69.12 254 ALA A C 1
ATOM 1992 O O . ALA A 1 254 ? -32.114 -0.202 3.007 1.00 69.12 254 ALA A O 1
ATOM 1993 N N . SER A 1 255 ? -29.952 -0.734 3.312 1.00 71.50 255 SER A N 1
ATOM 1994 C CA . SER A 1 255 ? -29.416 0.308 2.428 1.00 71.50 255 SER A CA 1
ATOM 1995 C C . SER A 1 255 ? -29.854 0.111 0.978 1.00 71.50 255 SER A C 1
ATOM 1997 O O . SER A 1 255 ? -30.335 1.057 0.368 1.00 71.50 255 SER A O 1
ATOM 1999 N N . ALA A 1 256 ? -29.785 -1.108 0.428 1.00 74.81 256 ALA A N 1
ATOM 2000 C CA . ALA A 1 256 ? -30.261 -1.355 -0.933 1.00 74.81 256 ALA A CA 1
ATOM 2001 C C . ALA A 1 256 ? -31.776 -1.133 -1.052 1.00 74.81 256 ALA A C 1
ATOM 2003 O O . ALA A 1 256 ? -32.230 -0.542 -2.030 1.00 74.81 256 ALA A O 1
ATOM 2004 N N . ALA A 1 257 ? -32.564 -1.546 -0.052 1.00 80.00 257 ALA A N 1
ATOM 2005 C CA . ALA A 1 257 ? -33.994 -1.259 -0.021 1.00 80.00 257 ALA A CA 1
ATOM 2006 C C . ALA A 1 257 ? -34.269 0.246 0.107 1.00 80.00 257 ALA A C 1
ATOM 2008 O O . ALA A 1 257 ? -35.217 0.741 -0.495 1.00 80.00 257 ALA A O 1
ATOM 2009 N N . GLU A 1 258 ? -33.454 0.988 0.851 1.00 83.38 258 GLU A N 1
ATOM 2010 C CA . GLU A 1 258 ? -33.587 2.433 1.019 1.00 83.38 258 GLU A CA 1
ATOM 2011 C C . GLU A 1 258 ? -33.167 3.207 -0.235 1.00 83.38 258 GLU A C 1
ATOM 2013 O O . GLU A 1 258 ? -33.912 4.076 -0.684 1.00 83.38 258 GLU A O 1
ATOM 2018 N N . SER A 1 259 ? -32.069 2.823 -0.891 1.00 80.94 259 SER A N 1
ATOM 2019 C CA . SER A 1 259 ? -31.687 3.329 -2.213 1.00 80.94 259 SER A CA 1
ATOM 2020 C C . SER A 1 259 ? -32.763 3.027 -3.258 1.00 80.94 259 SER A C 1
ATOM 2022 O O . SER A 1 259 ? -33.122 3.907 -4.035 1.00 80.94 259 SER A O 1
ATOM 2024 N N . GLN A 1 260 ? -33.355 1.827 -3.242 1.00 87.56 260 GLN A N 1
ATOM 2025 C CA . GLN A 1 260 ? -34.489 1.502 -4.113 1.00 87.56 260 GLN A CA 1
ATOM 2026 C C . GLN A 1 260 ? -35.742 2.320 -3.778 1.00 87.56 260 GLN A C 1
ATOM 2028 O O . GLN A 1 260 ? -36.459 2.736 -4.686 1.00 87.56 260 GLN A O 1
ATOM 2033 N N . ARG A 1 261 ? -36.027 2.577 -2.494 1.00 92.62 261 ARG A N 1
ATOM 2034 C CA . ARG A 1 261 ? -37.128 3.461 -2.072 1.00 92.62 261 ARG A CA 1
ATOM 2035 C C . ARG A 1 261 ? -36.888 4.896 -2.533 1.00 92.62 261 ARG A C 1
ATOM 2037 O O . ARG A 1 261 ? -37.838 5.539 -2.965 1.00 92.62 261 ARG A O 1
ATOM 2044 N N . ARG A 1 262 ? -35.646 5.382 -2.479 1.00 91.19 262 ARG A N 1
ATOM 2045 C CA . ARG A 1 262 ? -35.263 6.716 -2.951 1.00 91.19 262 ARG A CA 1
ATOM 2046 C C . ARG A 1 262 ? -35.425 6.846 -4.465 1.00 91.19 262 ARG A C 1
ATOM 2048 O O . ARG A 1 262 ? -36.151 7.731 -4.896 1.00 91.19 262 ARG A O 1
ATOM 2055 N N . LEU A 1 263 ? -34.893 5.900 -5.241 1.00 94.56 263 LEU A N 1
ATOM 2056 C CA . LEU A 1 263 ? -35.084 5.847 -6.697 1.00 94.56 263 LEU A CA 1
ATOM 2057 C C . LEU A 1 263 ? -36.566 5.766 -7.088 1.00 94.56 263 LEU A C 1
ATOM 2059 O O . LEU A 1 263 ? -37.004 6.438 -8.014 1.00 94.56 263 LEU A O 1
ATOM 2063 N N . LYS A 1 264 ? -37.374 4.982 -6.359 1.00 96.06 264 LYS A N 1
ATOM 2064 C CA . LYS A 1 264 ? -38.828 4.940 -6.584 1.00 96.06 264 LYS A CA 1
ATOM 2065 C C . LYS A 1 264 ? -39.498 6.287 -6.314 1.00 96.06 264 LYS A C 1
ATOM 2067 O O . LYS A 1 264 ? -40.406 6.648 -7.052 1.00 96.06 264 LYS A O 1
ATOM 2072 N N . ARG A 1 265 ? -39.084 7.016 -5.272 1.00 96.88 265 ARG A N 1
ATOM 2073 C CA . ARG A 1 265 ? -39.611 8.360 -4.979 1.00 96.88 265 ARG A CA 1
ATOM 2074 C C . ARG A 1 265 ? -39.236 9.355 -6.075 1.00 96.88 265 ARG A C 1
ATOM 2076 O O . ARG A 1 265 ? -40.115 10.081 -6.516 1.00 96.88 265 ARG A O 1
ATOM 2083 N N . GLU A 1 266 ? -37.991 9.328 -6.544 1.00 94.88 266 GLU A N 1
ATOM 2084 C CA . GLU A 1 266 ? -37.516 10.181 -7.643 1.00 94.88 266 GLU A CA 1
ATOM 2085 C C . GLU A 1 266 ? -38.291 9.901 -8.940 1.00 94.88 266 GLU A C 1
ATOM 2087 O O . GLU A 1 266 ? -38.814 10.828 -9.547 1.00 94.88 266 GLU A O 1
ATOM 2092 N N . LEU A 1 267 ? -38.503 8.629 -9.296 1.00 96.44 267 LEU A N 1
ATOM 2093 C CA . LEU A 1 267 ? -39.283 8.259 -10.482 1.00 96.44 267 LEU A CA 1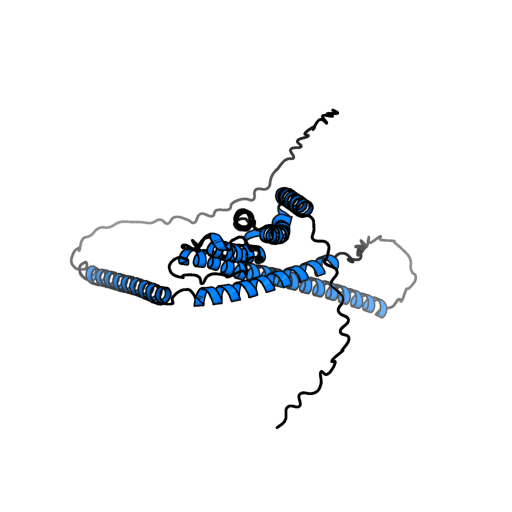
ATOM 2094 C C . LEU A 1 267 ? -40.761 8.687 -10.385 1.00 96.44 267 LEU A C 1
ATOM 2096 O O . LEU A 1 267 ? -41.360 9.115 -11.370 1.00 96.44 267 LEU A O 1
ATOM 2100 N N . ILE A 1 268 ? -41.370 8.570 -9.197 1.00 96.75 268 ILE A N 1
ATOM 2101 C CA . ILE A 1 268 ? -42.740 9.055 -8.958 1.00 96.75 268 ILE A CA 1
ATOM 2102 C C . ILE A 1 268 ? -42.792 10.578 -9.102 1.00 96.75 268 ILE A C 1
ATOM 2104 O O . ILE A 1 268 ? -43.734 11.100 -9.693 1.00 96.75 268 ILE A O 1
ATOM 2108 N N . GLN A 1 269 ? -41.786 11.282 -8.586 1.00 94.75 269 GLN A N 1
ATOM 2109 C CA . GLN A 1 269 ? -41.706 12.735 -8.650 1.00 94.75 269 GLN A CA 1
ATOM 2110 C C . GLN A 1 269 ? -41.533 13.227 -10.094 1.00 94.75 269 GLN A C 1
ATOM 2112 O O . GLN A 1 269 ? -42.307 14.075 -10.529 1.00 94.75 269 GLN A O 1
ATOM 2117 N N . GLU A 1 270 ? -40.636 12.619 -10.875 1.00 95.12 270 GLU A N 1
ATOM 2118 C CA . GLU A 1 270 ? -40.503 12.902 -12.313 1.00 95.12 270 GLU A CA 1
ATOM 2119 C C . GLU A 1 270 ? -41.806 12.620 -13.079 1.00 95.12 270 GLU A C 1
ATOM 2121 O O . GLU A 1 270 ? -42.211 13.396 -13.948 1.00 95.12 270 GLU A O 1
ATOM 2126 N N . GLY A 1 271 ? -42.508 11.534 -12.737 1.00 95.50 271 GLY A N 1
ATOM 2127 C CA . GLY A 1 271 ? -43.803 11.206 -13.331 1.00 95.50 271 GLY A CA 1
ATOM 2128 C C . GLY A 1 271 ? -44.891 12.246 -13.032 1.00 95.50 271 GLY A C 1
ATOM 2129 O O . GLY A 1 271 ? -45.691 12.570 -13.914 1.00 95.50 271 GLY A O 1
ATOM 2130 N N . LEU A 1 272 ? -44.916 12.790 -11.810 1.00 94.38 272 LEU A N 1
ATOM 2131 C CA . LEU A 1 272 ? -45.835 13.863 -11.419 1.00 94.38 272 LEU A CA 1
ATOM 2132 C C . LEU A 1 272 ? -45.508 15.175 -12.143 1.00 94.38 272 LEU A C 1
ATOM 2134 O O . LEU A 1 272 ? -46.413 15.787 -12.708 1.00 94.38 272 LEU A O 1
ATOM 2138 N N . GLU A 1 273 ? -44.230 15.554 -12.221 1.00 93.50 273 GLU A N 1
ATOM 2139 C CA . GLU A 1 273 ? -43.791 16.745 -12.961 1.00 93.50 273 GLU A CA 1
ATOM 2140 C C . GLU A 1 273 ? -44.122 16.652 -14.459 1.00 93.50 273 GLU A C 1
ATOM 2142 O O . GLU A 1 273 ? -44.551 17.629 -15.079 1.00 93.50 273 GLU A O 1
ATOM 2147 N N . TYR A 1 274 ? -43.965 15.469 -15.061 1.00 92.25 274 TYR A N 1
ATOM 2148 C CA . TYR A 1 274 ? -44.334 15.243 -16.458 1.00 92.25 274 TYR A CA 1
ATOM 2149 C C . TYR A 1 274 ? -45.846 15.391 -16.684 1.00 92.25 274 TYR A C 1
ATOM 2151 O O . TYR A 1 274 ? -46.280 15.981 -17.679 1.00 92.25 274 TYR A O 1
ATOM 2159 N N . ARG A 1 275 ? -46.664 14.887 -15.751 1.00 91.31 275 ARG A N 1
ATOM 2160 C CA . ARG A 1 275 ? -48.123 15.022 -15.806 1.00 91.31 275 ARG A CA 1
ATOM 2161 C C . ARG A 1 275 ? -48.564 16.481 -15.680 1.00 91.31 275 ARG A C 1
ATOM 2163 O O . ARG A 1 275 ? -49.400 16.916 -16.469 1.00 91.31 275 ARG A O 1
ATOM 2170 N N . GLU A 1 276 ? -47.970 17.240 -14.763 1.00 89.25 276 GLU A N 1
ATOM 2171 C CA . GLU A 1 276 ? -48.287 18.657 -14.552 1.00 89.25 276 GLU A CA 1
ATOM 2172 C C . GLU A 1 276 ? -47.925 19.516 -15.776 1.00 89.25 276 GLU A C 1
ATOM 2174 O O . GLU A 1 276 ? -48.723 20.354 -16.199 1.00 89.25 276 GLU A O 1
ATOM 2179 N N . ARG A 1 277 ? -46.796 19.239 -16.450 1.00 88.69 277 ARG A N 1
ATOM 2180 C CA . ARG A 1 277 ? -46.466 19.892 -17.735 1.00 88.69 277 ARG A CA 1
ATOM 2181 C C . ARG A 1 277 ? -47.488 19.592 -18.829 1.00 88.69 277 ARG A C 1
ATOM 2183 O O . ARG A 1 277 ? -47.798 20.469 -19.635 1.00 88.69 277 ARG A O 1
ATOM 2190 N N . ARG A 1 278 ? -48.018 18.367 -18.876 1.00 87.62 278 ARG A N 1
ATOM 2191 C CA . ARG A 1 278 ? -49.016 17.970 -19.880 1.00 87.62 278 ARG A CA 1
ATOM 2192 C C . ARG A 1 278 ? -50.375 18.626 -19.622 1.00 87.62 278 ARG A C 1
ATOM 2194 O O . ARG A 1 278 ? -50.999 19.119 -20.560 1.00 87.62 278 ARG A O 1
ATOM 2201 N N . GLU A 1 279 ? -50.821 18.661 -18.370 1.00 84.50 279 GLU A N 1
ATOM 2202 C CA . GLU A 1 279 ? -52.100 19.277 -17.994 1.00 84.50 279 GLU A CA 1
ATOM 2203 C C . GLU A 1 279 ? -52.027 20.817 -18.082 1.00 84.50 279 GLU A C 1
ATOM 2205 O O . GLU A 1 279 ? -52.924 21.438 -18.653 1.00 84.50 279 GLU A O 1
ATOM 2210 N N . GLY A 1 280 ? -50.913 21.438 -17.676 1.00 73.44 280 GLY A N 1
ATOM 2211 C CA . GLY A 1 280 ? -50.688 22.885 -17.801 1.00 73.44 280 GLY A CA 1
ATOM 2212 C C . GLY A 1 280 ? -50.575 23.386 -19.247 1.00 73.44 280 GLY A C 1
ATOM 2213 O O . GLY A 1 280 ? -51.013 24.494 -19.556 1.00 73.44 280 GLY A O 1
ATOM 2214 N N . SER A 1 281 ? -50.077 22.558 -20.173 1.00 70.75 281 SER A N 1
ATOM 2215 C CA . SER A 1 281 ? -50.019 22.903 -21.602 1.00 70.75 281 SER A CA 1
ATOM 2216 C C . SER A 1 281 ? -51.392 22.904 -22.294 1.00 70.75 281 SER A C 1
ATOM 2218 O O . SER A 1 281 ? -51.493 23.354 -23.435 1.00 70.75 281 SER A O 1
ATOM 2220 N N . SER A 1 282 ? -52.445 22.406 -21.639 1.00 61.62 282 SER A N 1
ATOM 2221 C CA . SER A 1 282 ? -53.788 22.299 -22.231 1.00 61.62 282 SER A CA 1
ATOM 2222 C C . SER A 1 282 ? -54.644 23.554 -22.016 1.00 61.62 282 SER A C 1
ATOM 2224 O O . SER A 1 282 ? -55.650 23.728 -22.696 1.00 61.62 282 SER A O 1
ATOM 2226 N N . ILE A 1 283 ? -54.259 24.436 -21.085 1.00 58.88 283 ILE A N 1
ATOM 2227 C CA . ILE A 1 283 ? -55.118 25.531 -20.593 1.00 58.88 283 ILE A CA 1
ATOM 2228 C C . ILE A 1 283 ? -54.763 26.887 -21.241 1.00 58.88 283 ILE A C 1
ATOM 2230 O O . ILE A 1 283 ? -55.535 27.837 -21.175 1.00 58.88 283 ILE A O 1
ATOM 2234 N N . SER A 1 284 ? -53.636 26.996 -21.951 1.00 58.53 284 SER A N 1
ATOM 2235 C CA . SER A 1 284 ? -53.158 28.260 -22.539 1.00 58.53 284 SER A CA 1
ATOM 2236 C C . SER A 1 284 ? -53.537 28.494 -24.011 1.00 58.53 284 SER A C 1
ATOM 2238 O O . SER A 1 284 ? -53.077 29.464 -24.609 1.00 58.53 284 SER A O 1
ATOM 2240 N N . SER A 1 285 ? -54.399 27.666 -24.615 1.00 57.47 285 SER A N 1
ATOM 2241 C CA . SER A 1 285 ? -54.788 27.809 -26.034 1.00 57.47 285 SER A CA 1
ATOM 2242 C C . SER A 1 285 ? -56.077 28.610 -26.284 1.00 57.47 285 SER A C 1
ATOM 2244 O O . SER A 1 285 ? -56.508 28.728 -27.429 1.00 57.47 285 SER A O 1
ATOM 2246 N N . SER A 1 286 ? -56.669 29.236 -25.262 1.00 57.78 286 SER A N 1
ATOM 2247 C CA . SER A 1 286 ? -57.930 29.978 -25.408 1.00 57.78 286 SER A CA 1
ATOM 2248 C C . SER A 1 286 ? -57.907 31.386 -24.812 1.00 57.78 286 SER A C 1
ATOM 2250 O O . SER A 1 286 ? -58.757 31.703 -23.992 1.00 57.78 286 SER A O 1
ATOM 2252 N N . SER A 1 287 ? -56.965 32.241 -25.224 1.00 55.06 287 SER A N 1
ATOM 2253 C CA . SER A 1 287 ? -57.158 33.706 -25.243 1.00 55.06 287 SER A CA 1
ATOM 2254 C C . SER A 1 287 ? -55.871 34.422 -25.645 1.00 55.06 287 SER A C 1
ATOM 2256 O O . SER A 1 287 ? -54.950 34.506 -24.836 1.00 55.06 287 SER A O 1
ATOM 2258 N N . SER A 1 288 ? -55.813 34.959 -26.867 1.00 51.00 288 SER A N 1
ATOM 2259 C CA . SER A 1 288 ? -55.287 36.307 -27.182 1.00 51.00 288 SER A CA 1
ATOM 2260 C C . SER A 1 288 ? -54.973 36.440 -28.674 1.00 51.00 288 SER A C 1
ATOM 2262 O O . SER A 1 288 ? -53.842 36.388 -29.144 1.00 51.00 288 SER A O 1
ATOM 2264 N N . SER A 1 289 ? -56.028 36.676 -29.442 1.00 52.88 289 SER A N 1
ATOM 2265 C CA . SER A 1 289 ? -55.949 37.405 -30.700 1.00 52.88 289 SER A CA 1
ATOM 2266 C C . SER A 1 289 ? -55.639 38.879 -30.410 1.00 52.88 289 SER A C 1
ATOM 2268 O O . SER A 1 289 ? -56.559 39.629 -30.091 1.00 52.88 289 SER A O 1
ATOM 2270 N N . SER A 1 290 ? -54.379 39.320 -30.493 1.00 48.09 290 SER A N 1
ATOM 2271 C CA . SER A 1 290 ? -54.031 40.752 -30.596 1.00 48.09 290 SER A CA 1
ATOM 2272 C C . SER A 1 290 ? -52.628 40.968 -31.191 1.00 48.09 290 SER A C 1
ATOM 2274 O O . SER A 1 290 ? -51.621 40.815 -30.516 1.00 48.09 290 SER A O 1
ATOM 2276 N N . SER A 1 291 ? -52.601 41.309 -32.481 1.00 48.03 291 SER A N 1
ATOM 2277 C CA . SER A 1 291 ? -51.870 42.436 -33.099 1.00 48.03 291 SER A CA 1
ATOM 2278 C C . SER A 1 291 ? -50.564 42.978 -32.480 1.00 48.03 291 SER A C 1
ATOM 2280 O O . SER A 1 291 ? -50.569 43.435 -31.338 1.00 48.03 291 SER A O 1
ATOM 2282 N N . SER A 1 292 ? -49.576 43.188 -33.374 1.00 43.88 292 SER A N 1
ATOM 2283 C CA . SER A 1 292 ? -48.463 44.180 -33.364 1.00 43.88 292 SER A CA 1
ATOM 2284 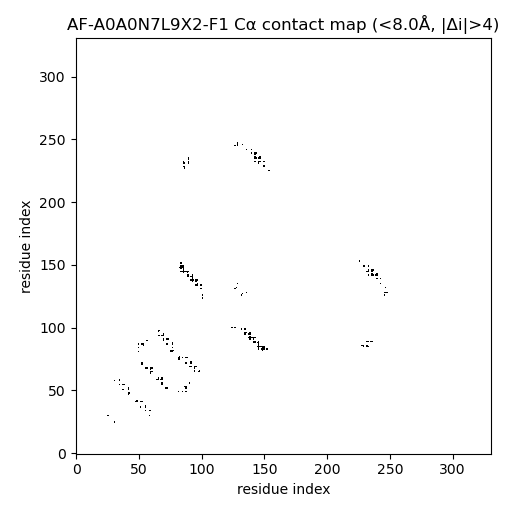C C . SER A 1 292 ? -47.078 43.517 -33.263 1.00 43.88 292 SER A C 1
ATOM 2286 O O . SER A 1 292 ? -46.714 42.988 -32.228 1.00 43.88 292 SER A O 1
ATOM 2288 N N . SER A 1 293 ? -46.351 43.297 -34.366 1.00 45.09 293 SER A N 1
ATOM 2289 C CA . SER A 1 293 ? -45.556 44.240 -35.185 1.00 45.09 293 SER A CA 1
ATOM 2290 C C . SER A 1 293 ? -44.147 44.526 -34.642 1.00 45.09 293 SER A C 1
ATOM 2292 O O . SER A 1 293 ? -44.028 44.998 -33.517 1.00 45.09 293 SER A O 1
ATOM 2294 N N . ARG A 1 294 ? -43.153 44.415 -35.550 1.00 43.28 294 ARG A N 1
ATOM 2295 C CA . ARG A 1 294 ? -41.753 44.915 -35.493 1.00 43.28 294 ARG A CA 1
ATOM 2296 C C . ARG A 1 294 ? -40.777 44.069 -34.657 1.00 43.28 294 ARG A C 1
ATOM 2298 O O . ARG A 1 294 ? -41.153 43.583 -33.609 1.00 43.28 294 ARG A O 1
ATOM 2305 N N . THR A 1 295 ? -39.498 43.869 -34.980 1.00 45.38 295 THR A N 1
ATOM 2306 C CA . THR A 1 295 ? -38.597 44.080 -36.137 1.00 45.38 295 THR A CA 1
ATOM 2307 C C . THR A 1 295 ? -37.243 43.476 -35.714 1.00 45.38 295 THR A C 1
ATOM 2309 O O . THR A 1 295 ? -36.893 43.617 -34.550 1.00 45.38 295 THR A O 1
ATOM 2312 N N . ASN A 1 296 ? -36.488 42.905 -36.662 1.00 43.22 296 ASN A N 1
ATOM 2313 C CA . ASN A 1 296 ? -35.013 42.894 -36.779 1.00 43.22 296 ASN A CA 1
ATOM 2314 C C . ASN A 1 296 ? -34.154 42.524 -35.545 1.00 43.22 296 ASN A C 1
ATOM 2316 O O . ASN A 1 296 ? -34.061 43.259 -34.575 1.00 43.22 296 ASN A O 1
ATOM 2320 N N . ALA A 1 297 ? -33.504 41.359 -35.571 1.00 44.53 297 ALA A N 1
ATOM 2321 C CA . ALA A 1 297 ? -32.135 41.163 -36.081 1.00 44.53 297 ALA A CA 1
ATOM 2322 C C . ALA A 1 297 ? -31.040 41.559 -35.075 1.00 44.53 297 ALA A C 1
ATOM 2324 O O . ALA A 1 297 ? -30.830 42.739 -34.823 1.00 44.53 297 ALA A O 1
ATOM 2325 N N . SER A 1 298 ? -30.278 40.574 -34.587 1.00 45.25 298 SER A N 1
ATOM 2326 C CA . SER A 1 298 ? -28.808 40.506 -34.718 1.00 45.25 298 SER A CA 1
ATOM 2327 C C . SER A 1 298 ? -28.220 39.472 -33.758 1.00 45.25 298 SER A C 1
ATOM 2329 O O . SER A 1 298 ? -28.514 39.449 -32.567 1.00 45.25 298 SER A O 1
ATOM 2331 N N . ALA A 1 299 ? -27.386 38.605 -34.324 1.00 52.22 299 ALA A N 1
ATOM 2332 C CA . ALA A 1 299 ? -26.586 37.599 -33.642 1.00 52.22 299 ALA A CA 1
ATOM 2333 C C . ALA A 1 299 ? -25.396 38.228 -32.895 1.00 52.22 299 ALA A C 1
ATOM 2335 O O . ALA A 1 299 ? -24.872 39.241 -33.361 1.00 52.22 299 ALA A O 1
ATOM 2336 N N . PRO A 1 300 ? -24.860 37.575 -31.850 1.00 56.47 300 PRO A N 1
ATOM 2337 C CA . PRO A 1 300 ? -23.483 37.785 -31.444 1.00 56.47 300 PRO A CA 1
ATOM 2338 C C . PRO A 1 300 ? -22.586 36.597 -31.817 1.00 56.47 300 PRO A C 1
ATOM 2340 O O . PRO A 1 300 ? -22.730 35.471 -31.345 1.00 56.47 300 PRO A O 1
ATOM 2343 N N . SER A 1 301 ? -21.664 36.948 -32.710 1.00 48.53 301 SER A N 1
ATOM 2344 C CA . SER A 1 301 ? -20.311 36.452 -32.955 1.00 48.53 301 SER A CA 1
ATOM 2345 C C . SER A 1 301 ? -19.659 35.581 -31.877 1.00 48.53 301 SER A C 1
ATOM 2347 O O . SER A 1 301 ? -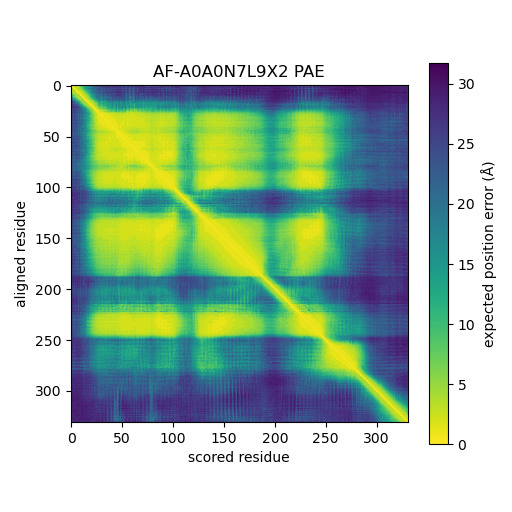19.651 35.893 -30.689 1.00 48.53 301 SER A O 1
ATOM 2349 N N . GLN A 1 302 ? -18.970 34.561 -32.386 1.00 46.09 302 GLN A N 1
ATOM 2350 C CA . GLN A 1 302 ? -17.946 33.754 -31.737 1.00 46.09 302 GLN A CA 1
ATOM 2351 C C . GLN A 1 302 ? -16.821 34.623 -31.149 1.00 46.09 302 GLN A C 1
ATOM 2353 O O . GLN A 1 302 ? -16.399 35.600 -31.770 1.00 46.09 302 GLN A O 1
ATOM 2358 N N . ALA A 1 303 ? -16.309 34.226 -29.982 1.00 49.66 303 ALA A N 1
ATOM 2359 C CA . ALA A 1 303 ? -15.081 34.747 -29.395 1.00 49.66 303 ALA A CA 1
ATOM 2360 C C . ALA A 1 303 ? -14.103 33.586 -29.172 1.00 49.66 303 ALA A C 1
ATOM 2362 O O . ALA A 1 303 ? -14.336 32.680 -28.375 1.00 49.66 303 ALA A O 1
ATOM 2363 N N . SER A 1 304 ? -13.020 33.628 -29.937 1.00 55.31 304 SER A N 1
ATOM 2364 C CA . SER A 1 304 ? -11.808 32.828 -29.825 1.00 55.31 304 SER A CA 1
ATOM 2365 C C . SER A 1 304 ? -10.951 33.302 -28.649 1.00 55.31 304 SER A C 1
ATOM 2367 O O . SER A 1 304 ? -10.566 34.470 -28.612 1.00 55.31 304 SER A O 1
ATOM 2369 N N . SER A 1 305 ? -10.581 32.401 -27.737 1.00 51.84 305 SER A N 1
ATOM 2370 C CA . SER A 1 305 ? -9.551 32.641 -26.721 1.00 51.84 305 SER A CA 1
ATOM 2371 C C . SER A 1 305 ? -8.330 31.756 -26.975 1.00 51.84 305 SER A C 1
ATOM 2373 O O . SER A 1 305 ? -8.271 30.576 -26.642 1.00 51.84 305 SER A O 1
ATOM 2375 N N . SER A 1 306 ? -7.331 32.373 -27.595 1.00 51.78 306 SER A N 1
ATOM 2376 C CA . SER A 1 306 ? -5.932 31.964 -27.583 1.00 51.78 306 SER A CA 1
ATOM 2377 C C . SER A 1 306 ? -5.274 32.449 -26.286 1.00 51.78 306 SER A C 1
ATOM 2379 O O . SER A 1 306 ? -5.201 33.658 -26.072 1.00 51.78 306 SER A O 1
ATOM 2381 N N . SER A 1 307 ? -4.730 31.547 -25.465 1.00 51.19 307 SER A N 1
ATOM 2382 C CA . SER A 1 307 ? -3.849 31.917 -24.347 1.00 51.19 307 SER A CA 1
ATOM 2383 C C . SER A 1 307 ? -2.541 31.132 -24.388 1.00 51.19 307 SER A C 1
ATOM 2385 O O . SER A 1 307 ? -2.440 29.987 -23.961 1.00 51.19 307 SER A O 1
ATOM 2387 N N . SER A 1 308 ? -1.569 31.795 -25.013 1.00 49.84 308 SER A N 1
ATOM 2388 C CA . SER A 1 308 ? -0.226 32.095 -24.504 1.00 49.84 308 SER A CA 1
ATOM 2389 C C . SER A 1 308 ? 0.445 31.119 -23.529 1.00 49.84 308 SER A C 1
ATOM 2391 O O . SER A 1 308 ? 0.089 30.996 -22.361 1.00 49.84 308 SER A O 1
ATOM 2393 N N . ARG A 1 309 ? 1.552 30.575 -24.040 1.00 46.97 309 ARG A N 1
ATOM 2394 C CA . ARG A 1 309 ? 2.763 30.150 -23.334 1.00 46.97 309 ARG A CA 1
ATOM 2395 C C . ARG A 1 309 ? 3.244 31.203 -22.324 1.00 46.97 309 ARG A C 1
ATOM 2397 O O . ARG A 1 309 ? 3.341 32.378 -22.673 1.00 46.97 309 ARG A O 1
ATOM 2404 N N . SER A 1 310 ? 3.687 30.752 -21.155 1.00 53.06 310 SER A N 1
ATOM 2405 C CA . SER A 1 310 ? 4.589 31.505 -20.280 1.00 53.06 310 SER A CA 1
ATOM 2406 C C . SER A 1 310 ? 5.685 30.563 -19.797 1.00 53.06 310 SER A C 1
ATOM 2408 O O . SER A 1 310 ? 5.438 29.623 -19.048 1.00 53.06 310 SER A O 1
ATOM 2410 N N . ALA A 1 311 ? 6.885 30.804 -20.311 1.00 48.28 311 ALA A N 1
ATOM 2411 C CA . ALA A 1 311 ? 8.148 30.300 -19.813 1.00 48.28 311 ALA A CA 1
ATOM 2412 C C . ALA A 1 311 ? 8.879 31.508 -19.234 1.00 48.28 311 ALA A C 1
ATOM 2414 O O . ALA A 1 311 ? 9.038 32.478 -19.970 1.00 48.28 311 ALA A O 1
ATOM 2415 N N . SER A 1 312 ? 9.305 31.444 -17.973 1.00 48.88 312 SER A N 1
ATOM 2416 C CA . SER A 1 312 ? 10.430 32.230 -17.451 1.00 48.88 312 SER A CA 1
ATOM 2417 C C . SER A 1 312 ? 10.623 32.003 -15.952 1.00 48.88 312 SER A C 1
ATOM 2419 O O . SER A 1 312 ? 9.668 32.054 -15.184 1.00 48.88 312 SER A O 1
ATOM 2421 N N . ASP A 1 313 ? 11.897 31.838 -15.608 1.00 47.09 313 ASP A N 1
ATOM 2422 C CA . ASP A 1 313 ? 12.556 32.269 -14.375 1.00 47.09 313 ASP A CA 1
ATOM 2423 C C . ASP A 1 313 ? 12.136 31.673 -13.027 1.00 47.09 313 ASP A C 1
ATOM 2425 O O . ASP A 1 313 ? 11.183 32.098 -12.382 1.00 47.09 313 ASP A O 1
ATOM 2429 N N . ALA A 1 314 ? 13.002 30.793 -12.519 1.00 49.72 314 ALA A N 1
ATOM 2430 C CA . ALA A 1 314 ? 13.242 30.675 -11.087 1.00 49.72 314 ALA A CA 1
ATOM 2431 C C . ALA A 1 314 ? 14.757 30.702 -10.841 1.00 49.72 314 ALA A C 1
ATOM 2433 O O . ALA A 1 314 ? 15.479 29.714 -10.987 1.00 49.72 314 ALA A O 1
ATOM 2434 N N . SER A 1 315 ? 15.222 31.897 -10.512 1.00 53.94 315 SER A N 1
ATOM 2435 C CA . SER A 1 315 ? 16.572 32.257 -10.119 1.00 53.94 315 SER A CA 1
ATOM 2436 C C . SER A 1 315 ? 16.925 31.669 -8.747 1.00 53.94 315 SER A C 1
ATOM 2438 O O . SER A 1 315 ? 16.332 31.988 -7.723 1.00 53.94 315 SER A O 1
ATOM 2440 N N . ARG A 1 316 ? 17.929 30.792 -8.764 1.00 49.31 316 ARG A N 1
ATOM 2441 C CA . ARG A 1 316 ? 19.121 30.760 -7.898 1.00 49.31 316 ARG A CA 1
ATOM 2442 C C . ARG A 1 316 ? 19.098 31.724 -6.691 1.00 49.31 316 ARG A C 1
ATOM 2444 O O . ARG A 1 316 ? 19.416 32.900 -6.835 1.00 49.31 316 ARG A O 1
ATOM 2451 N N . ALA A 1 317 ? 18.853 31.185 -5.498 1.00 54.59 317 ALA A N 1
ATOM 2452 C CA . ALA A 1 317 ? 19.235 31.804 -4.230 1.00 54.59 317 ALA A CA 1
ATOM 2453 C C . ALA A 1 317 ? 20.094 30.808 -3.439 1.00 54.59 317 ALA A C 1
ATOM 2455 O O . ALA A 1 317 ? 19.609 29.812 -2.908 1.00 54.59 317 ALA A O 1
ATOM 2456 N N . SER A 1 318 ? 21.398 31.066 -3.447 1.00 53.22 318 SER A N 1
ATOM 2457 C CA . SER A 1 318 ? 22.401 30.484 -2.564 1.00 53.22 318 SER A CA 1
ATOM 2458 C C . SER A 1 318 ? 22.271 31.121 -1.183 1.00 53.22 318 SER A C 1
ATOM 2460 O O . SER A 1 318 ? 22.473 32.327 -1.043 1.00 53.22 318 SER A O 1
ATOM 2462 N N . SER A 1 319 ? 21.949 30.324 -0.174 1.00 57.75 319 SER A N 1
ATOM 2463 C CA . SER A 1 319 ? 22.102 30.702 1.228 1.00 57.75 319 SER A CA 1
ATOM 2464 C C . SER A 1 319 ? 23.202 29.840 1.829 1.00 57.75 319 SER A C 1
ATOM 2466 O O . SER A 1 319 ? 22.967 28.690 2.203 1.00 57.75 319 SER A O 1
ATOM 2468 N N . ASP A 1 320 ? 24.402 30.417 1.869 1.00 53.03 320 ASP A N 1
ATOM 2469 C CA . ASP A 1 320 ? 25.476 30.011 2.765 1.00 53.03 320 ASP A CA 1
ATOM 2470 C C . ASP A 1 320 ? 24.983 30.156 4.207 1.00 53.03 320 ASP A C 1
ATOM 2472 O O . ASP A 1 320 ? 24.361 31.150 4.588 1.00 53.03 320 ASP A O 1
ATOM 2476 N N . SER A 1 321 ? 25.202 29.129 5.016 1.00 60.50 321 SER A N 1
ATOM 2477 C CA . SER A 1 321 ? 24.948 29.168 6.452 1.00 60.50 321 SER A CA 1
ATOM 2478 C C . SER A 1 321 ? 26.129 28.509 7.142 1.00 60.50 321 SER A C 1
ATOM 2480 O O . SER A 1 321 ? 26.168 27.291 7.319 1.00 60.50 321 SER A O 1
ATOM 2482 N N . ASP A 1 322 ? 27.098 29.353 7.493 1.00 50.28 322 ASP A N 1
ATOM 2483 C CA . ASP A 1 322 ? 28.149 29.072 8.462 1.00 50.28 322 ASP A CA 1
ATOM 2484 C C . ASP A 1 322 ? 27.524 28.507 9.742 1.00 50.28 322 ASP A C 1
ATOM 2486 O O . ASP A 1 322 ? 26.715 29.159 10.403 1.00 50.28 322 ASP A O 1
ATOM 2490 N N . SER A 1 323 ? 27.895 27.279 10.092 1.00 60.78 323 SER A N 1
ATOM 2491 C CA . SER A 1 323 ? 27.623 26.705 11.408 1.00 60.78 323 SER A CA 1
ATOM 2492 C C . SER A 1 323 ? 28.954 26.491 12.108 1.00 60.78 323 SER A C 1
ATOM 2494 O O . SER A 1 323 ? 29.706 25.562 11.820 1.00 60.78 323 SER A O 1
ATOM 2496 N N . SER A 1 324 ? 29.229 27.429 13.002 1.00 57.97 324 SER A N 1
ATOM 2497 C CA . SER A 1 324 ? 30.319 27.459 13.959 1.00 57.97 324 SER A CA 1
ATOM 2498 C C . SER A 1 324 ? 30.339 26.197 14.824 1.00 57.97 324 SER A C 1
ATOM 2500 O O . SER A 1 324 ? 29.359 25.838 15.475 1.00 57.97 324 SER A O 1
ATOM 2502 N N . ALA A 1 325 ? 31.499 25.543 14.846 1.00 52.78 325 ALA A N 1
ATOM 2503 C CA . ALA A 1 325 ? 31.839 24.514 15.811 1.00 52.78 325 ALA A CA 1
ATOM 2504 C C . ALA A 1 325 ? 32.029 25.156 17.194 1.00 52.78 325 ALA A C 1
ATOM 2506 O O . ALA A 1 325 ? 32.909 25.995 17.380 1.00 52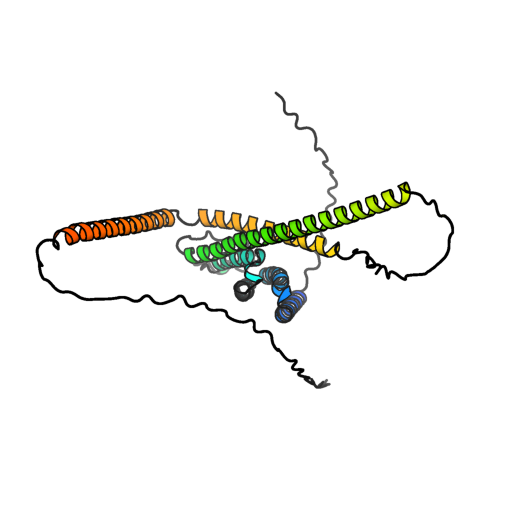.78 325 ALA A O 1
ATOM 2507 N N . SER A 1 326 ? 31.208 24.761 18.164 1.00 63.06 326 SER A N 1
ATOM 2508 C CA . SER A 1 326 ? 31.463 25.013 19.581 1.00 63.06 326 SER A CA 1
ATOM 2509 C C . SER A 1 326 ? 31.950 23.721 20.228 1.00 63.06 326 SER A C 1
ATOM 2511 O O . SER A 1 326 ? 31.153 22.858 20.601 1.00 63.06 326 SER A O 1
ATOM 2513 N N . ASP A 1 327 ? 33.273 23.619 20.333 1.00 58.47 327 ASP A N 1
ATOM 2514 C CA . ASP A 1 327 ? 33.981 22.763 21.282 1.00 58.47 327 ASP A CA 1
ATOM 2515 C C . ASP A 1 327 ? 33.460 23.047 22.696 1.00 58.47 327 ASP A C 1
ATOM 2517 O O . ASP A 1 327 ? 33.467 24.191 23.153 1.00 58.47 327 ASP A O 1
ATOM 2521 N N . SER A 1 328 ? 32.989 22.019 23.397 1.00 62.19 328 SER A N 1
ATOM 2522 C CA . SER A 1 328 ? 32.807 22.081 24.851 1.00 62.19 328 SER A CA 1
ATOM 2523 C C . SER A 1 328 ? 33.402 20.825 25.462 1.00 62.19 328 SER A C 1
ATOM 2525 O O . SER A 1 328 ? 32.747 19.805 25.657 1.00 62.19 328 SER A O 1
ATOM 2527 N N . ASP A 1 329 ? 34.692 20.948 25.718 1.00 65.00 329 ASP A N 1
ATOM 2528 C CA . ASP A 1 329 ? 35.505 20.103 26.566 1.00 65.00 329 ASP A CA 1
ATOM 2529 C C . ASP A 1 329 ? 35.092 20.344 28.031 1.00 65.00 329 ASP A C 1
ATOM 2531 O O . ASP A 1 329 ? 35.142 21.486 28.496 1.00 65.00 329 ASP A O 1
ATOM 2535 N N . SER A 1 330 ? 34.631 19.321 28.761 1.00 64.31 330 SER A N 1
ATOM 2536 C CA . SER A 1 330 ? 34.514 19.348 30.232 1.00 64.31 330 SER A CA 1
ATOM 2537 C C . SER A 1 330 ? 34.243 17.964 30.836 1.00 64.31 330 SER A C 1
ATOM 2539 O O . SER A 1 330 ? 33.104 17.510 30.850 1.00 64.31 330 SER A O 1
ATOM 2541 N N . ARG A 1 331 ? 35.320 17.412 31.414 1.00 58.59 331 ARG A N 1
ATOM 2542 C CA . ARG A 1 331 ? 35.431 16.615 32.658 1.00 58.59 331 ARG A CA 1
ATOM 2543 C C . ARG A 1 331 ? 34.663 15.301 32.808 1.00 58.59 331 ARG A C 1
ATOM 2545 O O . ARG A 1 331 ? 33.431 15.324 32.994 1.00 58.59 331 ARG A O 1
#

Solvent-accessible surface area (backbone atoms only — not comparable to full-atom values): 20735 Å² total; per-residue (Å²): 138,87,80,83,86,78,83,87,85,78,84,80,86,69,85,73,78,69,73,75,69,76,69,77,74,76,51,71,67,58,53,51,52,50,51,54,50,48,51,56,48,32,73,74,35,68,89,51,26,63,64,47,45,68,60,46,37,61,56,28,46,76,71,70,37,45,66,61,36,39,52,61,46,60,71,44,44,79,37,88,74,44,53,49,41,17,52,59,24,32,49,46,18,52,39,49,52,53,52,60,55,67,67,56,80,75,78,81,68,72,78,82,68,77,79,71,84,61,81,75,75,87,73,73,61,82,80,49,50,83,83,42,41,66,59,55,50,54,21,42,54,24,23,53,42,9,42,54,12,36,52,51,51,51,51,51,54,52,51,51,52,50,52,53,53,51,50,51,53,49,52,54,52,52,52,53,50,53,54,51,51,52,51,52,57,64,72,65,47,86,75,74,70,92,72,85,85,82,88,72,83,73,78,72,76,72,74,70,72,72,75,75,72,82,53,68,68,66,58,53,59,55,52,58,51,50,54,52,32,51,52,30,29,53,52,25,50,54,52,46,54,52,52,60,69,57,45,64,66,65,58,58,56,51,50,52,50,46,54,51,50,49,53,51,50,51,53,52,50,54,53,49,54,54,49,51,55,57,58,59,66,65,71,74,83,80,81,80,94,71,89,86,84,89,79,82,90,82,84,85,79,88,82,88,84,87,80,81,89,85,88,81,85,86,80,87,79,88,79,88,75,91,76,82,84,77,87,80,89,77,135

Foldseek 3Di:
DDDDPDDDDDPPPPPPPPPPPPPPDPPPVNLVVVLVVLVVVLVVDVPCVLVSLLVNLVSCVVVVNLVVNLVSLVVNCVDPPNLLQLSSLLSNLVSLLLVLQVPDPPPDPDPPPVPPDDPPDPCSDPDQCVVCVVSLVSSLVSLVSLLVSLVVLVVVVVVVVVVVVVVVVVVVVVVVVVVVVVVVVVVVDDPPPPDDDDDPPPPPPPPVPPPCPPDPVVVVVSVVSNVVSVVSNVVSVVSNVVSVVNNPCVCVCVVVVVVVVVVVVVVVVVVVVVVCVVVVVVPPPPDDDDDDDDDDDDDDDDDDDDDDDDDDDDDDDDDDDDDDDDDDDDD

Radius of gyration: 36.36 Å; Cα contacts (8 Å, |Δi|>4): 134; chains: 1; bounding box: 101×91×100 Å

Sequence (331 aa):
MGLEIAGMGCVDKASGRRSVSHASQPSLHATRAKLNYIRALSSKRAFHRANLLVELVPNLIAMGQSREALEEISIVITSWPFRSEPMLHLYAGLLILQLGALELPTEDVPKEEASNMRAPEVHIPPFDPERDADLLRVASHHFEGCINAGATQSTLINMERQRLQTSQKLKTKKAKRRMRSGLKKRKRGIAETDDSGEEEEEEEEEEQGEGGEGNVEDAIDINTNAARDQWAVEMARAYLDLIRTWLPRRSRSASAAESQRRLKRELIQEGLEYRERREGSSISSSSSSSSSSRTNASAPSQASSSSSRSASDASRASSDSDSSASDSDSR

Secondary structure (DSSP, 8-state):
------------------------PPPHHHHHHHHHHHHHHHHH-GGGHHHHHHHHHHHHHHTT-HHHHHHHHHHHHTSTTGGG-HHHHHHHHHHHHHHHHHSS--TT--GGGTTS-PPPP---PPP-TTTSHHHHHHHHHHHHHHHHHHHHHHHHHHHHHHHHHHHHHHHHHHHHHHHHHHHHHHHH-------------------------TTHHHHHHHHHHHHHHHHHHHHHHHHHHHHHHHS-THHHHHHHHHHHHHHHHHHHHHHHHHHHHHHHTTSTTSS--------------------------------------------

Organism: NCBI:txid401625

Mean predicted aligned error: 14.84 Å